Protein AF-A0A961DBY7-F1 (afdb_monomer)

Foldseek 3Di:
DDDDDDDDDPDPVVVVVVVVVVVVPPPPPPPPDDDPDDDDDPPPPPDPPDPQPKDFQFWWADDDVVQQKTKGQGPDPDPDDFQAWKWWADDPRFIWIWGWHPDDDDRITMTGTPGGDDDGGTIIIDRDDPPCPPPPPPPPPPPPDDDDDDDDDPPPDPPPPPPDPPDPPDPPDPDPDPDPDPPDPDPDPDPDPDPDDDPPPDDDDDD

Solvent-accessible surface area (backbone atoms only — not comparable to full-atom values): 14286 Å² total; per-residue (Å²): 140,84,83,87,81,83,80,88,79,74,79,68,64,62,64,59,64,65,55,60,64,73,74,66,71,82,77,78,78,86,83,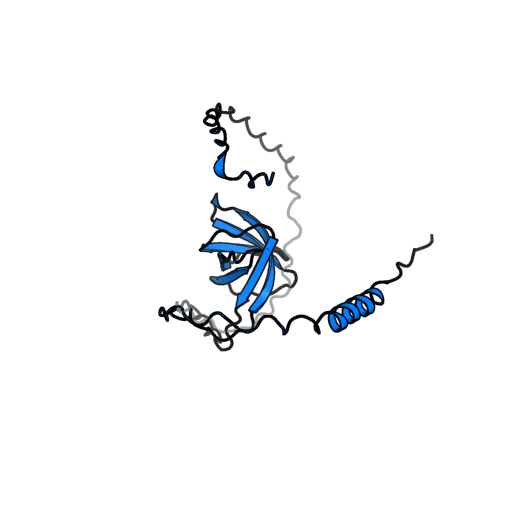84,83,88,84,87,88,81,77,94,66,90,71,76,70,75,79,83,70,68,88,47,68,63,42,76,49,33,32,28,74,42,71,40,78,93,78,35,35,35,36,32,42,30,85,57,93,71,91,72,62,65,68,41,72,33,37,37,48,40,98,80,80,48,57,20,38,31,32,29,47,84,58,70,58,90,52,33,40,36,27,35,58,76,40,70,78,75,53,75,66,20,36,32,33,38,66,53,67,91,79,72,72,74,73,74,74,82,74,80,70,79,83,70,90,74,93,72,82,91,70,94,73,86,77,71,84,79,74,74,80,93,73,73,76,83,71,78,76,69,77,79,71,77,74,79,73,81,74,81,72,80,81,70,84,72,78,77,77,76,83,78,77,76,81,77,80,70,77,87,74,66,78,85,83,85,128

Radius of gyration: 31.61 Å; Cα contacts (8 Å, |Δi|>4): 194; chains: 1; bounding box: 59×54×101 Å

Mean predicted aligned error: 21.03 Å

Secondary structure (DSSP, 8-state):
----------SSHHHHHTTGGGSSTTS--TT----------------------EEEEEEEEEEETTTTEEEEEESS---PPTT-EEEEE-TTS---EEEEEEEEETTEEEEEEEES---TT-EEEEE--TT--PPPP---------------------PPPS----------PPPPPPP------PPPPPPPPP----GGGPPP---

Structure (mmCIF, N/CA/C/O backbone):
data_AF-A0A961DBY7-F1
#
_entry.id   AF-A0A961DBY7-F1
#
loop_
_atom_site.group_PDB
_atom_site.id
_atom_site.type_symbol
_atom_site.label_atom_id
_atom_site.label_alt_id
_atom_site.label_comp_id
_atom_site.label_asym_id
_atom_site.label_entity_id
_atom_site.label_seq_id
_atom_site.pdbx_PDB_ins_code
_atom_site.Cartn_x
_atom_site.Cartn_y
_atom_site.Cartn_z
_atom_site.occupancy
_atom_site.B_iso_or_equiv
_atom_site.auth_seq_id
_atom_site.auth_comp_id
_atom_site.auth_asym_id
_atom_site.auth_atom_id
_atom_site.pdbx_PDB_model_num
ATOM 1 N N . MET A 1 1 ? 30.955 29.145 -20.855 1.00 45.31 1 MET A N 1
ATOM 2 C CA . MET A 1 1 ? 29.859 28.423 -20.174 1.00 45.31 1 MET A CA 1
ATOM 3 C C . MET A 1 1 ? 30.488 27.257 -19.435 1.00 45.31 1 MET A C 1
ATOM 5 O O . MET A 1 1 ? 30.952 26.324 -20.073 1.00 45.31 1 MET A O 1
ATOM 9 N N . THR A 1 2 ? 30.633 27.387 -18.120 1.00 47.25 2 THR A N 1
ATOM 10 C CA . THR A 1 2 ? 31.486 26.519 -17.296 1.00 47.25 2 THR A CA 1
ATOM 11 C C . THR A 1 2 ? 30.589 25.622 -16.451 1.00 47.25 2 THR A C 1
ATOM 13 O O . THR A 1 2 ? 29.784 26.124 -15.671 1.00 47.25 2 THR A O 1
ATOM 16 N N . VAL A 1 3 ? 30.688 24.308 -16.646 1.00 50.16 3 VAL A N 1
ATOM 17 C CA . VAL A 1 3 ? 29.892 23.297 -15.935 1.00 50.16 3 VAL A CA 1
ATOM 18 C C . VAL A 1 3 ? 30.571 22.985 -14.593 1.00 50.16 3 VAL A C 1
ATOM 20 O O . VAL A 1 3 ? 31.723 22.548 -14.609 1.00 50.16 3 VAL A O 1
ATOM 23 N N . PRO A 1 4 ? 29.921 23.187 -13.430 1.00 58.25 4 PRO A N 1
ATOM 24 C CA . PRO A 1 4 ? 30.504 22.801 -12.152 1.00 58.25 4 PRO A CA 1
ATOM 25 C C . PRO A 1 4 ? 30.368 21.287 -11.925 1.00 58.25 4 PRO A C 1
ATOM 27 O O . PRO A 1 4 ? 29.273 20.727 -11.876 1.00 58.25 4 PRO A O 1
ATOM 30 N N . MET A 1 5 ? 31.514 20.631 -11.762 1.00 44.81 5 MET A N 1
ATOM 31 C CA . MET A 1 5 ? 31.649 19.214 -11.429 1.00 44.81 5 MET A CA 1
ATOM 32 C C . MET A 1 5 ? 31.412 19.024 -9.919 1.00 44.81 5 MET A C 1
ATOM 34 O O . MET A 1 5 ? 32.157 19.548 -9.091 1.00 44.81 5 MET A O 1
ATOM 38 N N . ARG A 1 6 ? 30.342 18.312 -9.543 1.00 60.12 6 ARG A N 1
ATOM 39 C CA . ARG A 1 6 ? 29.955 18.061 -8.142 1.00 60.12 6 ARG A CA 1
ATOM 40 C C . ARG A 1 6 ? 30.806 16.919 -7.572 1.00 60.12 6 ARG A C 1
ATOM 42 O O . ARG A 1 6 ? 30.689 15.774 -7.998 1.00 60.12 6 ARG A O 1
ATOM 49 N N . ILE A 1 7 ? 31.685 17.250 -6.630 1.00 62.53 7 ILE A N 1
ATOM 50 C CA . ILE A 1 7 ? 32.638 16.330 -5.998 1.00 62.53 7 ILE A CA 1
ATOM 51 C C . ILE A 1 7 ? 31.907 15.439 -4.979 1.00 62.53 7 ILE A C 1
ATOM 53 O O . ILE A 1 7 ? 31.299 15.924 -4.028 1.00 62.53 7 ILE A O 1
ATOM 57 N N . ASN A 1 8 ? 31.983 14.124 -5.188 1.00 50.94 8 ASN A N 1
ATOM 58 C CA . ASN A 1 8 ? 31.439 13.076 -4.322 1.00 50.94 8 ASN A CA 1
ATOM 59 C C . ASN A 1 8 ? 32.293 12.929 -3.043 1.00 50.94 8 ASN A C 1
ATOM 61 O O . ASN A 1 8 ? 33.385 12.364 -3.076 1.00 50.94 8 ASN A O 1
ATOM 65 N N . GLY A 1 9 ? 31.800 13.441 -1.910 1.00 53.34 9 GLY A N 1
ATOM 66 C CA . GLY A 1 9 ? 32.502 13.484 -0.615 1.00 53.34 9 GLY A CA 1
ATOM 67 C C . GLY A 1 9 ? 31.969 12.530 0.466 1.00 53.34 9 GLY A C 1
ATOM 68 O O . GLY A 1 9 ? 32.108 12.824 1.647 1.00 53.34 9 GLY A O 1
ATOM 69 N N . GLY A 1 10 ? 31.324 11.415 0.101 1.00 52.16 10 GLY A N 1
ATOM 70 C CA . GLY A 1 10 ? 30.548 10.594 1.051 1.00 52.16 10 GLY A CA 1
ATOM 71 C C . GLY A 1 10 ? 31.282 9.458 1.784 1.00 52.16 10 GLY A C 1
ATOM 72 O O . GLY A 1 10 ? 30.764 8.940 2.766 1.00 52.16 10 GLY A O 1
ATOM 73 N N . MET A 1 11 ? 32.480 9.041 1.357 1.00 54.56 11 MET A N 1
ATOM 74 C CA . MET A 1 11 ? 33.066 7.763 1.824 1.00 54.56 11 MET A CA 1
ATOM 75 C C . MET A 1 11 ? 34.052 7.850 3.001 1.00 54.56 11 MET A C 1
ATOM 77 O O . MET A 1 11 ? 34.517 6.816 3.478 1.00 54.56 11 MET A O 1
ATOM 81 N N . ARG A 1 12 ? 34.387 9.047 3.503 1.00 55.62 12 ARG A N 1
ATOM 82 C CA . ARG A 1 12 ? 35.364 9.193 4.606 1.00 55.62 12 ARG A CA 1
ATOM 83 C C . ARG A 1 12 ? 34.733 9.286 5.999 1.00 55.62 12 ARG A C 1
ATOM 85 O O . ARG A 1 12 ? 35.368 8.882 6.965 1.00 55.62 12 ARG A O 1
ATOM 92 N N . ILE A 1 13 ? 33.477 9.724 6.101 1.00 57.88 13 ILE A N 1
ATOM 93 C CA . ILE A 1 13 ? 32.779 9.899 7.390 1.00 57.88 13 ILE A CA 1
ATOM 94 C C . ILE A 1 13 ? 32.294 8.551 7.962 1.00 57.88 13 ILE A C 1
ATOM 96 O O . ILE A 1 13 ? 32.306 8.350 9.174 1.00 57.88 13 ILE A O 1
ATOM 100 N N . ILE A 1 14 ? 31.985 7.575 7.099 1.00 57.91 14 ILE A N 1
ATOM 101 C CA . ILE A 1 14 ? 31.489 6.246 7.506 1.00 57.91 14 ILE A CA 1
ATOM 102 C C . ILE A 1 14 ? 32.552 5.440 8.277 1.00 57.91 14 ILE A C 1
ATOM 104 O O . ILE A 1 14 ? 32.217 4.695 9.194 1.00 57.91 14 ILE A O 1
ATOM 108 N N . ARG A 1 15 ? 33.850 5.627 7.989 1.00 57.38 15 ARG A N 1
ATOM 109 C CA . ARG A 1 15 ? 34.921 4.902 8.700 1.00 57.38 15 ARG A CA 1
ATOM 110 C C . ARG A 1 15 ? 35.112 5.348 10.150 1.00 57.38 15 ARG A C 1
ATOM 112 O O . ARG A 1 15 ? 35.522 4.533 10.965 1.00 57.38 15 ARG A O 1
ATOM 119 N N . ILE A 1 16 ? 34.805 6.602 10.481 1.00 59.19 16 ILE A N 1
ATOM 120 C CA . ILE A 1 16 ? 35.005 7.138 11.838 1.00 59.19 16 ILE A CA 1
ATOM 121 C C . ILE A 1 16 ? 33.851 6.718 12.764 1.00 59.19 16 ILE A C 1
ATOM 123 O O . ILE A 1 16 ? 34.078 6.395 13.928 1.00 59.19 16 ILE A O 1
ATOM 127 N N . ILE A 1 17 ? 32.631 6.614 12.231 1.00 62.69 17 ILE A N 1
ATOM 128 C CA . ILE A 1 17 ? 31.441 6.201 12.993 1.00 62.69 17 ILE A CA 1
ATOM 129 C C . ILE A 1 17 ? 31.494 4.712 13.386 1.00 62.69 17 ILE A C 1
ATOM 131 O O . ILE A 1 17 ? 30.979 4.347 14.439 1.00 62.69 17 ILE A O 1
ATOM 135 N N . CYS A 1 18 ? 32.177 3.854 12.619 1.00 57.34 18 CYS A N 1
ATOM 136 C CA . CYS A 1 18 ? 32.320 2.432 12.962 1.00 57.34 18 CYS A CA 1
ATOM 137 C C . CYS A 1 18 ? 33.359 2.131 14.058 1.00 57.34 18 CYS A C 1
ATOM 139 O O . CYS A 1 18 ? 33.303 1.052 14.642 1.00 57.34 18 CYS A O 1
ATOM 141 N N . ILE A 1 19 ? 34.289 3.044 14.367 1.00 58.97 19 ILE A N 1
ATOM 142 C CA . ILE A 1 19 ? 35.339 2.787 15.373 1.00 58.97 19 ILE A CA 1
ATOM 143 C C . ILE A 1 19 ? 34.874 3.169 16.791 1.00 58.97 19 ILE A C 1
ATOM 145 O O . ILE A 1 19 ? 35.264 2.516 17.757 1.00 58.97 19 ILE A O 1
ATOM 149 N N . LEU A 1 20 ? 33.979 4.155 16.937 1.00 56.44 20 LEU A N 1
ATOM 150 C CA . LEU A 1 20 ? 33.442 4.557 18.246 1.00 56.44 20 LEU A CA 1
ATOM 151 C C . LEU A 1 20 ? 32.657 3.467 19.018 1.00 56.44 20 LEU A C 1
ATOM 153 O O . LEU A 1 20 ? 32.842 3.386 20.232 1.00 56.44 20 LEU A O 1
ATOM 157 N N . PRO A 1 21 ? 31.818 2.606 18.406 1.00 56.12 21 PRO A N 1
ATOM 158 C CA . PRO A 1 21 ? 31.063 1.606 19.169 1.00 56.12 21 PRO A CA 1
ATOM 159 C C . PRO A 1 21 ? 31.918 0.440 19.696 1.00 56.12 21 PRO A C 1
ATOM 161 O O . PRO A 1 21 ? 31.496 -0.238 20.630 1.00 56.12 21 PRO A O 1
ATOM 164 N N . LEU A 1 22 ? 33.129 0.216 19.168 1.00 56.28 22 LEU A N 1
ATOM 165 C CA . LEU A 1 22 ? 34.006 -0.879 19.613 1.00 56.28 22 LEU A CA 1
ATOM 166 C C . LEU A 1 22 ? 34.690 -0.607 20.964 1.00 56.28 22 LEU A C 1
ATOM 168 O O . LEU A 1 22 ? 35.092 -1.550 21.639 1.00 56.28 22 LEU A O 1
ATOM 172 N N . LEU A 1 23 ? 34.774 0.654 21.398 1.00 55.78 23 LEU A N 1
ATOM 173 C CA . LEU A 1 23 ? 35.347 1.025 22.701 1.00 55.78 23 LEU A CA 1
ATOM 174 C C . LEU A 1 23 ? 34.295 1.109 23.825 1.00 55.78 23 LEU A C 1
ATOM 176 O O . LEU A 1 23 ? 34.660 1.170 24.996 1.00 55.78 23 LEU A O 1
ATOM 180 N N . GLY A 1 24 ? 32.996 1.081 23.496 1.00 55.41 24 GLY A N 1
ATOM 181 C CA . GLY A 1 24 ? 31.899 1.230 24.464 1.00 55.41 24 GLY A CA 1
ATOM 182 C C . GLY A 1 24 ? 31.319 -0.074 25.029 1.00 55.41 24 GLY A C 1
ATOM 183 O O . GLY A 1 24 ? 30.534 -0.027 25.971 1.00 55.41 24 GLY A O 1
ATOM 184 N N . LEU A 1 25 ? 31.684 -1.242 24.489 1.00 52.59 25 LEU A N 1
ATOM 185 C CA . LEU A 1 25 ? 31.052 -2.527 24.842 1.00 52.59 25 LEU A CA 1
ATOM 186 C C . LEU A 1 25 ? 31.718 -3.275 26.015 1.00 52.59 25 LEU A C 1
ATOM 188 O O . LEU A 1 25 ? 31.245 -4.337 26.409 1.00 52.59 25 LEU A O 1
ATOM 192 N N . SER A 1 26 ? 32.781 -2.727 26.613 1.00 56.06 26 SER A N 1
ATOM 193 C CA . SER A 1 26 ? 33.515 -3.377 27.717 1.00 56.06 26 SER A CA 1
ATOM 194 C C . SER A 1 26 ? 32.864 -3.198 29.107 1.00 56.06 26 SER A C 1
ATOM 196 O O . SER A 1 26 ? 33.249 -3.866 30.061 1.00 56.06 26 SER A O 1
ATOM 198 N N . ALA A 1 27 ? 31.855 -2.330 29.262 1.00 53.59 27 ALA A N 1
ATOM 199 C CA . ALA A 1 27 ? 31.393 -1.893 30.590 1.00 53.59 27 ALA A CA 1
ATOM 200 C C . ALA A 1 27 ? 30.042 -2.466 31.088 1.00 53.59 27 ALA A C 1
ATOM 202 O O . ALA A 1 27 ? 29.587 -2.070 32.159 1.00 53.59 27 ALA A O 1
ATOM 203 N N . CYS A 1 28 ? 29.384 -3.399 30.383 1.00 53.91 28 CYS A N 1
ATOM 204 C CA . CYS A 1 28 ? 28.013 -3.834 30.731 1.00 53.91 28 CYS A CA 1
ATOM 205 C C . CYS A 1 28 ? 27.844 -5.302 31.174 1.00 53.91 28 CYS A C 1
ATOM 207 O O . CYS A 1 28 ? 26.747 -5.842 31.059 1.00 53.91 28 CYS A O 1
ATOM 209 N N . THR A 1 29 ? 28.867 -5.968 31.718 1.00 53.78 29 THR A N 1
ATOM 210 C CA . THR A 1 29 ? 28.725 -7.351 32.239 1.00 53.78 29 THR A CA 1
ATOM 211 C C . THR A 1 29 ? 28.466 -7.454 33.749 1.00 53.78 29 THR A C 1
ATOM 213 O O . THR A 1 29 ? 28.331 -8.561 34.260 1.00 53.78 29 THR A O 1
ATOM 216 N N . TYR A 1 30 ? 28.322 -6.342 34.482 1.00 52.50 30 TYR A N 1
ATOM 217 C CA . TYR A 1 30 ? 28.297 -6.371 35.957 1.00 52.50 30 TYR A CA 1
ATOM 218 C C . TYR A 1 30 ? 26.913 -6.333 36.637 1.00 52.50 30 TYR A C 1
ATOM 220 O O . TYR A 1 30 ? 26.845 -6.250 37.860 1.00 52.50 30 TYR A O 1
ATOM 228 N N . LEU A 1 31 ? 25.800 -6.427 35.896 1.00 50.72 31 LEU A N 1
ATOM 229 C CA . LEU A 1 31 ? 24.441 -6.439 36.479 1.00 50.72 31 LEU A CA 1
ATOM 230 C C . LEU A 1 31 ? 23.641 -7.720 36.176 1.00 50.72 31 LEU A C 1
ATOM 232 O O . LEU A 1 31 ? 22.414 -7.712 36.143 1.00 50.72 31 LEU A O 1
ATOM 236 N N . ALA A 1 32 ? 24.331 -8.841 35.969 1.00 50.94 32 ALA A N 1
ATOM 237 C CA . ALA A 1 32 ? 23.721 -10.154 35.778 1.00 50.94 32 ALA A CA 1
ATOM 238 C C . ALA A 1 32 ? 23.853 -11.011 37.048 1.00 50.94 32 ALA A C 1
ATOM 240 O O . ALA A 1 32 ? 24.586 -11.992 37.050 1.00 50.94 32 ALA A O 1
ATOM 241 N N . ASN A 1 33 ? 23.190 -10.633 38.150 1.00 51.12 33 ASN A N 1
ATOM 242 C CA . ASN A 1 33 ? 22.920 -11.570 39.253 1.00 51.12 33 ASN A CA 1
ATOM 243 C C . ASN A 1 33 ? 21.920 -11.006 40.278 1.00 51.12 33 ASN A C 1
ATOM 245 O O . ASN A 1 33 ? 22.321 -10.443 41.292 1.00 51.12 33 ASN A O 1
ATOM 249 N N . LYS A 1 34 ? 20.615 -11.165 40.009 1.00 52.69 34 LYS A N 1
ATOM 250 C CA . LYS A 1 34 ? 19.527 -11.444 40.980 1.00 52.69 34 LYS A CA 1
ATOM 251 C C . LYS A 1 34 ? 18.167 -11.039 40.405 1.00 52.69 34 LYS A C 1
ATOM 253 O O . LYS A 1 34 ? 17.698 -9.931 40.625 1.00 52.69 34 LYS A O 1
ATOM 258 N N . ALA A 1 35 ? 17.508 -11.982 39.741 1.00 49.09 35 ALA A N 1
ATOM 259 C CA . ALA A 1 35 ? 16.047 -12.074 39.717 1.00 49.09 35 ALA A CA 1
ATOM 260 C C . ALA A 1 35 ? 15.655 -13.478 39.240 1.00 49.09 35 ALA A C 1
ATOM 262 O O . ALA A 1 35 ? 15.245 -13.692 38.103 1.00 49.09 35 ALA A O 1
ATOM 263 N N . ALA A 1 36 ? 15.840 -14.456 40.124 1.00 49.06 36 ALA A N 1
ATOM 264 C CA . ALA A 1 36 ? 15.175 -15.740 40.008 1.00 49.06 36 ALA A CA 1
ATOM 265 C C . ALA A 1 36 ? 13.727 -15.578 40.487 1.00 49.06 36 ALA A C 1
ATOM 267 O O . ALA A 1 36 ? 13.495 -15.123 41.605 1.00 49.06 36 ALA A O 1
ATOM 268 N N . GLY A 1 37 ? 12.778 -16.002 39.654 1.00 49.38 37 GLY A N 1
ATOM 269 C CA . GLY A 1 37 ? 11.442 -16.387 40.098 1.00 49.38 37 GLY A CA 1
ATOM 270 C C . GLY A 1 37 ? 10.313 -15.478 39.635 1.00 49.38 37 GLY A C 1
ATOM 271 O O . GLY A 1 37 ? 9.912 -14.592 40.371 1.00 49.38 37 GLY A O 1
ATOM 272 N N . LEU A 1 38 ? 9.713 -15.793 38.481 1.00 43.34 38 LEU A N 1
ATOM 273 C CA . LEU A 1 38 ? 8.259 -15.719 38.300 1.00 43.34 38 LEU A CA 1
ATOM 274 C C . LEU A 1 38 ? 7.819 -16.482 37.038 1.00 43.34 38 LEU A C 1
ATOM 276 O O . LEU A 1 38 ? 7.934 -16.014 35.914 1.00 43.34 38 LEU A O 1
ATOM 280 N N . ARG A 1 39 ? 7.300 -17.685 37.307 1.00 40.50 39 ARG A N 1
ATOM 281 C CA . ARG A 1 39 ? 6.155 -18.348 36.666 1.00 40.50 39 ARG A CA 1
ATOM 282 C C . ARG A 1 39 ? 6.134 -18.403 35.133 1.00 40.50 39 ARG A C 1
ATOM 284 O O . ARG A 1 39 ? 5.696 -17.492 34.438 1.00 40.50 39 ARG A O 1
ATOM 291 N N . SER A 1 40 ? 6.448 -19.604 34.662 1.00 50.41 40 SER A N 1
ATOM 292 C CA . SER A 1 40 ? 5.959 -20.224 33.434 1.00 50.41 40 SER A CA 1
ATOM 293 C C . SER A 1 40 ? 4.455 -19.985 33.226 1.00 50.41 40 SER A C 1
ATOM 295 O O . SER A 1 40 ? 3.618 -20.696 33.783 1.00 50.41 40 SER A O 1
ATOM 297 N N . SER A 1 41 ? 4.111 -19.004 32.396 1.00 45.78 41 SER A N 1
ATOM 298 C CA . SER A 1 41 ? 2.856 -19.006 31.655 1.00 45.78 41 SER A CA 1
ATOM 299 C C . SER A 1 41 ? 3.169 -19.413 30.220 1.00 45.78 41 SER A C 1
ATOM 301 O O . SER A 1 41 ? 4.108 -18.921 29.596 1.00 45.78 41 SER A O 1
ATOM 303 N N . SER A 1 42 ? 2.408 -20.390 29.737 1.00 48.12 42 SER A N 1
ATOM 304 C CA . SER A 1 42 ? 2.407 -20.897 28.370 1.00 48.12 42 SER A CA 1
ATOM 305 C C . SER A 1 42 ? 2.199 -19.745 27.377 1.00 48.12 42 SER A C 1
ATOM 307 O O . SER A 1 42 ? 1.078 -19.444 26.963 1.00 48.12 42 SER A O 1
ATOM 309 N N . LYS A 1 43 ? 3.292 -19.097 26.971 1.00 44.12 43 LYS A N 1
ATOM 310 C CA . LYS A 1 43 ? 3.324 -18.217 25.809 1.00 44.12 43 LYS A CA 1
ATOM 311 C C . LYS A 1 43 ? 3.413 -19.134 24.602 1.00 44.12 43 LYS A C 1
ATOM 313 O O . LYS A 1 43 ? 4.488 -19.590 24.228 1.00 44.12 43 LYS A O 1
ATOM 318 N N . LYS A 1 44 ? 2.240 -19.454 24.057 1.00 43.88 44 LYS A N 1
ATOM 319 C CA . LYS A 1 44 ? 2.064 -20.013 22.719 1.00 43.88 44 LYS A CA 1
ATOM 320 C C . LYS A 1 44 ? 2.954 -19.178 21.801 1.00 43.88 44 LYS A C 1
ATOM 322 O O . LYS A 1 44 ? 2.671 -17.999 21.589 1.00 43.88 44 LYS A O 1
ATOM 327 N N . SER A 1 45 ? 4.095 -19.732 21.400 1.00 40.94 45 SER A N 1
ATOM 328 C CA . SER A 1 45 ? 5.007 -19.063 20.486 1.00 40.94 45 SER A CA 1
ATOM 329 C C . SER A 1 45 ? 4.187 -18.743 19.237 1.00 40.94 45 SER A C 1
ATOM 331 O O . SER A 1 45 ? 3.597 -19.658 18.654 1.00 40.94 45 SER A O 1
ATOM 333 N N . PRO A 1 46 ? 4.034 -17.462 18.852 1.00 49.00 46 PRO A N 1
ATOM 334 C CA . PRO A 1 46 ? 3.433 -17.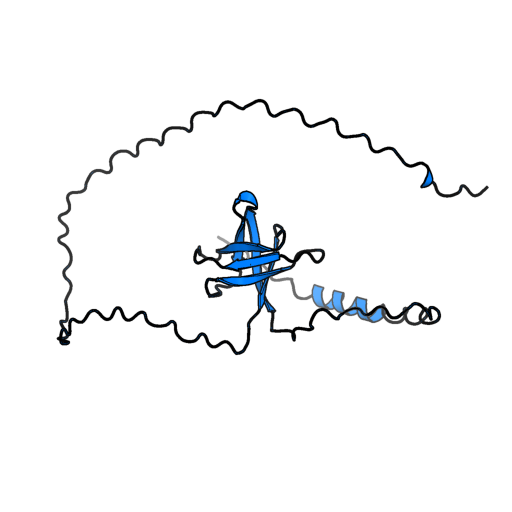166 17.567 1.00 49.00 46 PRO A CA 1
ATOM 335 C C . PRO A 1 46 ? 4.338 -17.835 16.544 1.00 49.00 46 PRO A C 1
ATOM 337 O O . PRO A 1 46 ? 5.548 -17.625 16.574 1.00 49.00 46 PRO A O 1
ATOM 340 N N . ALA A 1 47 ? 3.744 -18.719 15.745 1.00 46.56 47 ALA A N 1
ATOM 341 C CA . ALA A 1 47 ? 4.414 -19.560 14.773 1.00 46.56 47 ALA A CA 1
ATOM 342 C C . ALA A 1 47 ? 5.609 -18.837 14.139 1.00 46.56 47 ALA A C 1
ATOM 344 O O . ALA A 1 47 ? 5.436 -17.874 13.384 1.00 46.56 47 ALA A O 1
ATOM 345 N N . ASP A 1 48 ? 6.807 -19.314 14.482 1.00 45.59 48 ASP A N 1
ATOM 346 C CA . ASP A 1 48 ? 8.058 -18.989 13.812 1.00 45.59 48 ASP A CA 1
ATOM 347 C C . ASP A 1 48 ? 7.970 -19.560 12.392 1.00 45.59 48 ASP A C 1
ATOM 349 O O . ASP A 1 48 ? 8.397 -20.672 12.077 1.00 45.59 48 ASP A O 1
ATOM 353 N N . ASN A 1 49 ? 7.263 -18.823 11.539 1.00 52.34 49 ASN A N 1
ATOM 354 C CA . ASN A 1 49 ? 7.216 -19.059 10.114 1.00 52.34 49 ASN A CA 1
ATOM 355 C C . ASN A 1 49 ? 8.555 -18.587 9.573 1.00 52.34 49 ASN A C 1
ATOM 357 O O . ASN A 1 49 ? 8.678 -17.420 9.197 1.00 52.34 49 ASN A O 1
ATOM 361 N N . ARG A 1 50 ? 9.526 -19.512 9.609 1.00 46.09 50 ARG A N 1
ATOM 362 C CA . ARG A 1 50 ? 10.794 -19.533 8.870 1.00 46.09 50 ARG A CA 1
ATOM 363 C C . ARG A 1 50 ? 10.914 -18.323 7.971 1.00 46.09 50 ARG A C 1
ATOM 365 O O . ARG A 1 50 ? 10.176 -18.262 6.993 1.00 46.09 50 ARG A O 1
ATOM 372 N N . ILE A 1 51 ? 11.811 -17.413 8.340 1.00 50.03 51 ILE A N 1
ATOM 373 C CA . ILE A 1 51 ? 12.214 -16.193 7.636 1.00 50.03 51 ILE A CA 1
ATOM 374 C C . ILE A 1 51 ? 12.246 -16.461 6.123 1.00 50.03 51 ILE A C 1
ATOM 376 O O . ILE A 1 51 ? 13.259 -16.848 5.549 1.00 50.03 51 ILE A O 1
ATOM 380 N N . ARG A 1 52 ? 11.082 -16.334 5.484 1.00 59.22 52 ARG A N 1
ATOM 381 C CA . ARG A 1 52 ? 10.942 -16.278 4.040 1.00 59.22 52 ARG A CA 1
ATOM 382 C C . ARG A 1 52 ? 11.481 -14.911 3.698 1.00 59.22 52 ARG A C 1
ATOM 384 O O . ARG A 1 52 ? 11.098 -13.940 4.349 1.00 59.22 52 ARG A O 1
ATOM 391 N N . GLU A 1 53 ? 12.418 -14.871 2.767 1.00 76.06 53 GLU A N 1
ATOM 392 C CA . GLU A 1 53 ? 13.134 -13.667 2.372 1.00 76.06 53 GLU A CA 1
ATOM 393 C C . GLU A 1 53 ? 12.123 -12.549 2.076 1.00 76.06 53 GLU A C 1
ATOM 395 O O . GLU A 1 53 ? 11.403 -12.566 1.075 1.00 76.06 53 GLU A O 1
ATOM 400 N N . ALA A 1 54 ? 11.967 -11.642 3.041 1.00 83.94 54 ALA A N 1
ATOM 401 C CA . ALA A 1 54 ? 11.006 -10.564 2.958 1.00 83.94 54 ALA A CA 1
ATOM 402 C C . ALA A 1 54 ? 11.685 -9.435 2.193 1.00 83.94 54 ALA A C 1
ATOM 404 O O . ALA A 1 54 ? 12.648 -8.841 2.679 1.00 83.94 54 ALA A O 1
ATOM 405 N N . LYS A 1 55 ? 11.209 -9.162 0.980 1.00 91.12 55 LYS A N 1
ATOM 406 C CA . LYS A 1 55 ? 11.765 -8.103 0.141 1.00 91.12 55 LYS A CA 1
ATOM 407 C C . LYS A 1 55 ? 10.992 -6.816 0.385 1.00 91.12 55 LYS A C 1
ATOM 409 O O . LYS A 1 55 ? 9.772 -6.794 0.238 1.00 91.12 55 LYS A O 1
ATOM 414 N N . VAL A 1 56 ? 11.696 -5.741 0.725 1.00 93.81 56 VAL A N 1
ATOM 415 C CA . VAL A 1 56 ? 11.096 -4.404 0.772 1.00 93.81 56 VAL A CA 1
ATOM 416 C C . VAL A 1 56 ? 10.774 -3.979 -0.662 1.00 93.81 56 VAL A C 1
ATOM 418 O O . VAL A 1 56 ? 11.648 -3.993 -1.528 1.00 93.81 56 VAL A O 1
ATOM 421 N N . ILE A 1 57 ? 9.506 -3.672 -0.925 1.00 94.56 57 ILE A N 1
ATOM 422 C CA . ILE A 1 57 ? 9.015 -3.250 -2.245 1.00 94.56 57 ILE A CA 1
ATOM 423 C C . ILE A 1 57 ? 9.119 -1.732 -2.391 1.00 94.56 57 ILE A C 1
ATOM 425 O O . ILE A 1 57 ? 9.448 -1.226 -3.464 1.00 94.56 57 ILE A O 1
ATOM 429 N N . GLY A 1 58 ? 8.770 -1.010 -1.326 1.00 96.69 58 GLY A N 1
ATOM 430 C CA . GLY A 1 58 ? 8.538 0.421 -1.397 1.00 96.69 58 GLY A CA 1
ATOM 431 C C . GLY A 1 58 ? 7.959 1.003 -0.117 1.00 96.69 58 GLY A C 1
ATOM 432 O O . GLY A 1 58 ? 7.990 0.372 0.945 1.00 96.69 58 GLY A O 1
ATOM 433 N N . VAL A 1 59 ? 7.428 2.212 -0.253 1.00 97.44 59 VAL A N 1
ATOM 434 C CA . VAL A 1 59 ? 6.933 3.046 0.845 1.00 97.44 59 VAL A CA 1
ATOM 435 C C . VAL A 1 59 ? 5.505 3.488 0.541 1.00 97.44 59 VAL A C 1
ATOM 437 O O . VAL A 1 59 ? 5.171 3.766 -0.613 1.00 97.44 59 VAL A O 1
ATOM 440 N N . ILE A 1 60 ? 4.653 3.556 1.561 1.00 97.75 60 ILE A N 1
ATOM 441 C CA . ILE A 1 60 ? 3.297 4.095 1.411 1.00 97.75 60 ILE A CA 1
ATOM 442 C C . ILE A 1 60 ? 3.363 5.614 1.246 1.00 97.75 60 ILE A C 1
ATOM 444 O O . ILE A 1 60 ? 3.849 6.319 2.130 1.00 97.75 60 ILE A O 1
ATOM 448 N N . GLU A 1 61 ? 2.850 6.115 0.126 1.00 98.00 61 GLU A N 1
ATOM 449 C CA . GLU A 1 61 ? 2.814 7.550 -0.178 1.00 98.00 61 GLU A CA 1
ATOM 450 C C . GLU A 1 61 ? 1.448 8.170 0.132 1.00 98.00 61 GLU A C 1
ATOM 452 O O . GLU A 1 61 ? 1.369 9.322 0.550 1.00 98.00 61 GLU A O 1
ATOM 457 N N . LEU A 1 62 ? 0.369 7.395 -0.016 1.00 98.00 62 LEU A N 1
ATOM 458 C CA . LEU A 1 62 ? -0.989 7.846 0.273 1.00 98.00 62 LEU A CA 1
ATOM 459 C C . LEU A 1 62 ? -1.807 6.724 0.912 1.00 98.00 62 LEU A C 1
ATOM 461 O O . LEU A 1 62 ? -1.735 5.571 0.489 1.00 98.00 62 LEU A O 1
ATOM 465 N N . VAL A 1 63 ? -2.613 7.085 1.909 1.00 98.00 63 VAL A N 1
ATOM 466 C CA . VAL A 1 63 ? -3.564 6.194 2.582 1.00 98.00 63 VAL A CA 1
ATOM 467 C C . VAL A 1 63 ? -4.946 6.821 2.496 1.00 98.00 63 VAL A C 1
ATOM 469 O O . VAL A 1 63 ? -5.112 7.981 2.868 1.00 98.00 63 VAL A O 1
ATOM 472 N N . ASN A 1 64 ? -5.932 6.059 2.028 1.00 97.69 64 ASN A N 1
ATOM 473 C CA . ASN A 1 64 ? -7.331 6.461 2.041 1.00 97.69 64 ASN A CA 1
ATOM 474 C C . ASN A 1 64 ? -8.159 5.425 2.824 1.00 97.69 64 ASN A C 1
ATOM 476 O O . ASN A 1 64 ? -8.565 4.407 2.256 1.00 97.69 64 ASN A O 1
ATOM 480 N N . PRO A 1 65 ? -8.404 5.656 4.126 1.00 96.31 65 PRO A N 1
ATOM 481 C CA . PRO A 1 65 ? -9.149 4.714 4.956 1.00 96.31 65 PRO A CA 1
ATOM 482 C C . PRO A 1 65 ? -10.635 4.633 4.572 1.00 96.31 65 PRO A C 1
ATOM 484 O O . PRO A 1 65 ? -11.223 3.567 4.699 1.00 96.31 65 PRO A O 1
ATOM 487 N N . GLU A 1 66 ? -11.225 5.705 4.031 1.00 96.69 66 GLU A N 1
ATOM 488 C CA . GLU A 1 66 ? -12.643 5.742 3.628 1.00 96.69 66 GLU A CA 1
ATOM 489 C C . GLU A 1 66 ? -12.953 4.734 2.517 1.00 96.69 66 GLU A C 1
ATOM 491 O O . GLU A 1 66 ? -14.015 4.117 2.477 1.00 96.69 66 GLU A O 1
ATOM 496 N N . GLN A 1 67 ? -11.998 4.554 1.608 1.00 96.81 67 GLN A N 1
ATOM 497 C CA . GLN A 1 67 ? -12.106 3.634 0.477 1.00 96.81 67 GLN A CA 1
ATOM 498 C C . GLN A 1 67 ? -11.269 2.362 0.671 1.00 96.81 67 GLN A C 1
ATOM 500 O O . GLN A 1 67 ? -11.199 1.538 -0.234 1.00 96.81 67 GLN A O 1
ATOM 505 N N . ASN A 1 68 ? -10.647 2.191 1.842 1.00 97.19 68 ASN A N 1
ATOM 506 C CA . ASN A 1 68 ? -9.773 1.068 2.179 1.00 97.19 68 ASN A CA 1
ATOM 507 C C . ASN A 1 68 ? -8.680 0.788 1.134 1.00 97.19 68 ASN A C 1
ATOM 509 O O . ASN A 1 68 ? -8.373 -0.373 0.882 1.00 97.19 68 ASN A O 1
ATOM 513 N N . TYR A 1 69 ? -8.062 1.818 0.547 1.00 96.94 69 TYR A N 1
ATOM 514 C CA . TYR A 1 69 ? -6.939 1.631 -0.379 1.00 96.94 69 TYR A CA 1
ATOM 515 C C . TYR A 1 69 ? -5.720 2.461 0.018 1.00 96.94 69 TYR A C 1
ATOM 517 O O . TYR A 1 69 ? -5.807 3.494 0.690 1.00 96.94 69 TYR A O 1
ATOM 525 N N . VAL A 1 70 ? -4.557 2.008 -0.438 1.00 98.06 70 VAL A N 1
ATOM 526 C CA . VAL A 1 70 ? -3.281 2.709 -0.295 1.00 98.06 70 VAL A CA 1
ATOM 527 C C . VAL A 1 70 ? -2.551 2.799 -1.629 1.00 98.06 70 VAL A C 1
ATOM 529 O O . VAL A 1 70 ? -2.680 1.925 -2.490 1.00 98.06 70 VAL A O 1
ATOM 532 N N . LEU A 1 71 ? -1.755 3.855 -1.785 1.00 97.94 71 LEU A N 1
ATOM 533 C CA . LEU A 1 71 ? -0.830 4.034 -2.897 1.00 97.94 71 LEU A CA 1
ATOM 534 C C . LEU A 1 71 ? 0.596 3.796 -2.403 1.00 97.94 71 LEU A C 1
ATOM 536 O O . LEU A 1 71 ? 1.068 4.457 -1.474 1.00 97.94 71 LEU A O 1
ATOM 540 N N . ILE A 1 72 ? 1.283 2.859 -3.042 1.00 98.06 72 ILE A N 1
ATOM 541 C CA . ILE A 1 72 ? 2.626 2.431 -2.661 1.00 98.06 72 ILE A CA 1
ATOM 542 C C . ILE A 1 72 ? 3.585 2.852 -3.766 1.00 98.06 72 ILE A C 1
ATOM 544 O O . ILE A 1 72 ? 3.408 2.473 -4.925 1.00 98.06 72 ILE A O 1
ATOM 548 N N . ASN A 1 73 ? 4.614 3.609 -3.399 1.00 97.69 73 ASN A N 1
ATOM 549 C CA . ASN A 1 73 ? 5.704 3.989 -4.283 1.00 97.69 73 ASN A CA 1
ATOM 550 C C . ASN A 1 73 ? 6.785 2.904 -4.253 1.00 97.69 73 ASN A C 1
ATOM 552 O O . ASN A 1 73 ? 7.466 2.712 -3.243 1.00 97.69 73 ASN A O 1
ATOM 556 N N . CYS A 1 74 ? 6.910 2.158 -5.345 1.00 96.00 74 CYS A N 1
ATOM 557 C CA . CYS A 1 74 ? 7.914 1.119 -5.516 1.00 96.00 74 CYS A CA 1
ATOM 558 C C . CYS A 1 74 ? 9.205 1.718 -6.083 1.00 96.00 74 CYS A C 1
ATOM 560 O O . CYS A 1 74 ? 9.208 2.284 -7.175 1.00 96.00 74 CYS A O 1
ATOM 562 N N . GLU A 1 75 ? 10.329 1.515 -5.398 1.00 92.06 75 GLU A N 1
ATOM 563 C CA . GLU A 1 75 ? 11.634 1.976 -5.893 1.00 92.06 75 GLU A CA 1
ATOM 564 C C . GLU A 1 75 ? 12.064 1.197 -7.149 1.00 92.06 75 GLU A C 1
ATOM 566 O O . GLU A 1 75 ? 12.599 1.756 -8.107 1.00 92.06 75 GLU A O 1
ATOM 571 N N . GLN A 1 76 ? 11.767 -0.107 -7.173 1.00 90.31 76 GLN A N 1
ATOM 572 C CA . GLN A 1 76 ? 12.033 -0.990 -8.301 1.00 90.31 76 GLN A CA 1
ATOM 573 C C . GLN A 1 76 ? 10.718 -1.458 -8.930 1.00 90.31 76 GLN A C 1
ATOM 575 O O . GLN A 1 76 ? 9.767 -1.801 -8.229 1.00 90.31 76 GLN A O 1
ATOM 580 N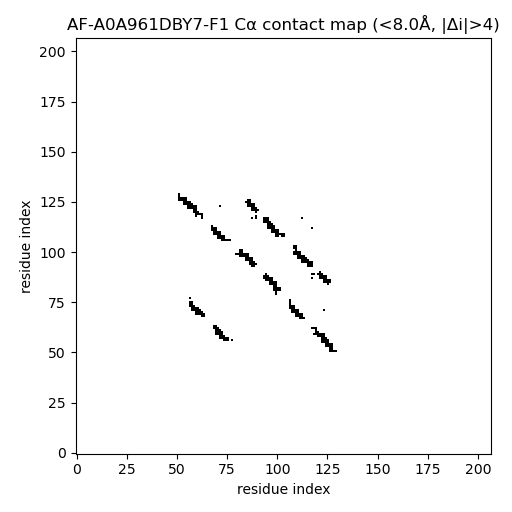 N . ARG A 1 77 ? 10.678 -1.540 -10.266 1.00 86.94 77 ARG A N 1
ATOM 581 C CA . ARG A 1 77 ? 9.541 -2.106 -11.009 1.00 86.94 77 ARG A CA 1
ATOM 582 C C . ARG A 1 77 ? 9.443 -3.616 -10.780 1.00 86.94 77 ARG A C 1
ATOM 584 O O . ARG A 1 77 ? 9.934 -4.410 -11.579 1.00 86.94 77 ARG A O 1
ATOM 591 N N . LEU A 1 78 ? 8.832 -4.006 -9.668 1.00 87.44 78 LEU A N 1
ATOM 592 C CA . LEU A 1 78 ? 8.555 -5.397 -9.331 1.00 87.44 78 LEU A CA 1
ATOM 593 C C . LEU A 1 78 ? 7.198 -5.799 -9.905 1.00 87.44 78 LEU A C 1
ATOM 595 O O . LEU A 1 78 ? 6.196 -5.110 -9.720 1.00 87.44 78 LEU A O 1
ATOM 599 N N . ASN A 1 79 ? 7.158 -6.932 -10.604 1.00 88.94 79 ASN A N 1
ATOM 600 C CA . ASN A 1 79 ? 5.906 -7.482 -11.100 1.00 88.94 79 ASN A CA 1
ATOM 601 C C . ASN A 1 79 ? 5.271 -8.373 -10.022 1.00 88.94 79 ASN A C 1
ATOM 603 O O . ASN A 1 79 ? 5.505 -9.577 -9.989 1.00 88.94 79 ASN A O 1
ATOM 607 N N . ILE A 1 80 ? 4.520 -7.757 -9.108 1.00 91.56 80 ILE A N 1
ATOM 608 C CA . ILE A 1 80 ? 3.862 -8.448 -7.989 1.00 91.56 80 ILE A CA 1
ATOM 609 C C . ILE A 1 80 ? 2.487 -8.954 -8.437 1.00 91.56 80 ILE A C 1
ATOM 611 O O . ILE A 1 80 ? 1.655 -8.125 -8.802 1.00 91.56 80 ILE A O 1
ATOM 615 N N . PRO A 1 81 ? 2.203 -10.266 -8.419 1.00 92.12 81 PRO A N 1
ATOM 616 C CA . PRO A 1 81 ? 0.939 -10.778 -8.932 1.00 92.12 81 PRO A CA 1
ATOM 617 C C . PRO A 1 81 ? -0.265 -10.104 -8.263 1.00 92.12 81 PRO A C 1
ATOM 619 O O . PRO A 1 81 ? -0.247 -9.788 -7.070 1.00 92.12 81 PRO A O 1
ATOM 622 N N . VAL A 1 82 ? -1.316 -9.866 -9.042 1.00 94.50 82 VAL A N 1
ATOM 623 C CA . VAL A 1 82 ? -2.558 -9.285 -8.520 1.00 94.50 82 VAL A CA 1
ATOM 624 C C . VAL A 1 82 ? -3.188 -10.239 -7.510 1.00 94.50 82 VAL A C 1
ATOM 626 O O . VAL A 1 82 ? -3.101 -11.457 -7.650 1.00 94.50 82 VAL A O 1
ATOM 629 N N . GLY A 1 83 ? -3.792 -9.688 -6.467 1.00 94.75 83 GLY A N 1
ATOM 630 C CA . GLY A 1 83 ? -4.343 -10.456 -5.358 1.00 94.75 83 GLY A CA 1
ATOM 631 C C . GLY A 1 83 ? -3.309 -10.964 -4.354 1.00 94.75 83 GLY A C 1
ATOM 632 O O . GLY A 1 83 ? -3.712 -11.603 -3.386 1.00 94.75 83 GLY A O 1
ATOM 633 N N . THR A 1 84 ? -2.014 -10.675 -4.537 1.00 93.81 84 THR A N 1
ATOM 634 C CA . THR A 1 84 ? -0.995 -11.091 -3.567 1.00 93.81 84 THR A CA 1
ATOM 635 C C . THR A 1 84 ? -1.098 -10.287 -2.279 1.00 93.81 84 THR A C 1
ATOM 637 O O . THR A 1 84 ? -1.265 -9.066 -2.309 1.00 93.81 84 THR A O 1
ATOM 640 N N . GLU A 1 85 ? -0.954 -10.976 -1.151 1.00 95.19 85 GLU A N 1
ATOM 641 C CA . GLU A 1 85 ? -0.917 -10.359 0.169 1.00 95.19 85 GLU A CA 1
ATOM 642 C C . GLU A 1 85 ? 0.479 -9.811 0.485 1.00 95.19 85 GLU A C 1
ATOM 644 O O . GLU A 1 85 ? 1.494 -10.510 0.406 1.00 95.19 85 GLU A O 1
ATOM 649 N N . ILE A 1 86 ? 0.520 -8.547 0.887 1.00 95.62 86 ILE A N 1
ATOM 650 C CA . ILE A 1 86 ? 1.721 -7.830 1.317 1.00 95.62 86 ILE A CA 1
ATOM 651 C C . ILE A 1 86 ? 1.519 -7.303 2.737 1.00 95.62 86 ILE A C 1
ATOM 653 O O . ILE A 1 86 ? 0.392 -7.146 3.210 1.00 95.62 86 ILE A O 1
ATOM 657 N N . VAL A 1 87 ? 2.618 -7.062 3.447 1.00 95.88 87 VAL A N 1
ATOM 658 C CA . VAL A 1 87 ? 2.579 -6.648 4.856 1.00 95.88 87 VAL A CA 1
ATOM 659 C C . VAL A 1 87 ? 3.302 -5.323 5.018 1.00 95.88 87 VAL A C 1
ATOM 661 O O . VAL A 1 87 ? 4.395 -5.153 4.482 1.00 95.88 87 VAL A O 1
ATOM 664 N N . THR A 1 88 ? 2.721 -4.400 5.776 1.00 96.31 88 THR A N 1
ATOM 665 C CA . THR A 1 88 ? 3.376 -3.139 6.132 1.00 96.31 88 THR A CA 1
ATOM 666 C C . THR A 1 88 ? 4.154 -3.272 7.438 1.00 96.31 88 THR A C 1
ATOM 668 O O . THR A 1 88 ? 3.816 -4.077 8.314 1.00 96.31 88 THR A O 1
ATOM 671 N N . GLN A 1 89 ? 5.214 -2.484 7.575 1.00 95.25 89 GLN A N 1
ATOM 672 C CA . GLN A 1 89 ? 6.013 -2.375 8.784 1.00 95.25 89 GLN A CA 1
ATOM 673 C C . GLN A 1 89 ? 6.231 -0.900 9.112 1.00 95.25 89 GLN A C 1
ATOM 675 O O . GLN A 1 89 ? 7.043 -0.225 8.477 1.00 95.25 89 GLN A O 1
ATOM 680 N N . GLY A 1 90 ? 5.500 -0.431 10.122 1.00 92.75 90 GLY A N 1
ATOM 681 C CA . GLY A 1 90 ? 5.596 0.935 10.624 1.00 92.75 90 GLY A CA 1
ATOM 682 C C . GLY A 1 90 ? 6.569 1.106 11.790 1.00 92.75 90 GLY A C 1
ATOM 683 O O . GLY A 1 90 ? 7.084 0.144 12.380 1.00 92.75 90 GLY A O 1
ATOM 684 N N . ILE A 1 91 ? 6.793 2.370 12.151 1.00 87.38 91 ILE A N 1
ATOM 685 C CA . ILE A 1 91 ? 7.625 2.794 13.283 1.00 87.38 91 ILE A CA 1
ATOM 686 C C . ILE A 1 91 ? 6.819 2.568 14.567 1.00 87.38 91 ILE A C 1
ATOM 688 O O . ILE A 1 91 ? 6.032 3.407 14.979 1.00 87.38 91 ILE A O 1
ATOM 692 N N . GLY A 1 92 ? 6.966 1.399 15.190 1.00 83.81 92 GLY A N 1
ATOM 693 C CA . GLY A 1 92 ? 6.263 1.084 16.444 1.00 83.81 92 GLY A CA 1
ATOM 694 C C . GLY A 1 92 ? 5.484 -0.222 16.431 1.00 83.81 92 GLY A C 1
ATOM 695 O O . GLY A 1 92 ? 4.489 -0.349 17.133 1.00 83.81 92 GLY A O 1
ATOM 696 N N . SER A 1 93 ? 5.923 -1.209 15.645 1.00 82.94 93 SER A N 1
ATOM 697 C CA . SER A 1 93 ? 5.288 -2.533 15.526 1.00 82.94 93 SER A CA 1
ATOM 698 C C . SER A 1 93 ? 3.878 -2.542 14.922 1.00 82.94 93 SER A C 1
ATOM 700 O O . SER A 1 93 ? 3.258 -3.604 14.867 1.00 82.94 93 SER A O 1
ATOM 702 N N . SER A 1 94 ? 3.416 -1.405 14.390 1.00 91.25 94 SER A N 1
ATOM 703 C CA . SER A 1 94 ? 2.233 -1.368 13.532 1.00 91.25 94 SER A CA 1
ATOM 704 C C . SER A 1 94 ? 2.483 -2.235 12.299 1.00 91.25 94 SER A C 1
ATOM 706 O O . SER A 1 94 ? 3.509 -2.103 11.621 1.00 91.25 94 SER A O 1
ATOM 708 N N . ARG A 1 95 ? 1.567 -3.172 12.059 1.00 94.56 95 ARG A N 1
ATOM 709 C CA . ARG A 1 95 ? 1.562 -4.057 10.898 1.00 94.56 95 ARG A CA 1
ATOM 710 C C . ARG A 1 95 ? 0.157 -4.064 10.329 1.00 94.56 95 ARG A C 1
ATOM 712 O O . ARG A 1 95 ? -0.785 -4.403 11.042 1.00 94.56 95 ARG A O 1
ATOM 719 N N . ALA A 1 96 ? 0.041 -3.736 9.054 1.00 96.44 96 ALA A N 1
ATOM 720 C CA . ALA A 1 96 ? -1.179 -3.903 8.286 1.00 96.44 96 ALA A CA 1
ATOM 721 C C . ALA A 1 96 ? -0.969 -4.988 7.225 1.00 96.44 96 ALA A C 1
ATOM 723 O O . ALA A 1 96 ? 0.150 -5.200 6.743 1.00 96.44 96 ALA A O 1
ATOM 724 N N . LYS A 1 97 ? -2.041 -5.692 6.873 1.00 96.56 97 LYS A N 1
ATOM 725 C CA . LYS A 1 97 ? -2.074 -6.576 5.706 1.00 96.56 97 LYS A CA 1
ATOM 726 C C . LYS A 1 97 ? -2.796 -5.851 4.586 1.00 96.56 97 LYS A C 1
ATOM 728 O O . LYS A 1 97 ? -3.857 -5.266 4.813 1.00 96.56 97 LYS A O 1
ATOM 733 N N . LEU A 1 98 ? -2.212 -5.904 3.399 1.00 97.44 98 LEU A N 1
ATOM 734 C CA . LEU A 1 98 ? -2.771 -5.300 2.203 1.00 97.44 98 LEU A CA 1
ATOM 735 C C . LEU A 1 98 ? -2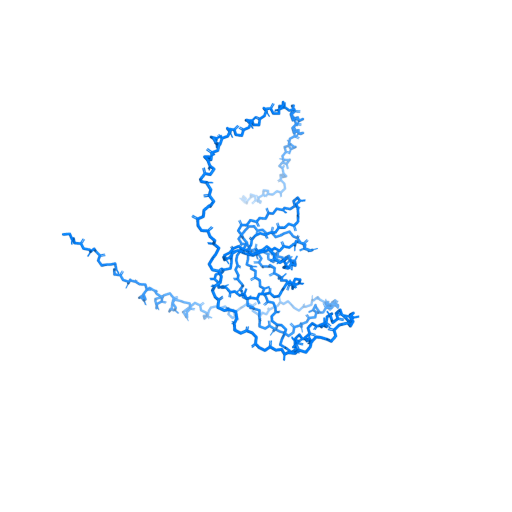.842 -6.344 1.090 1.00 97.44 98 LEU A C 1
ATOM 737 O O . LEU A 1 98 ? -2.021 -7.264 1.040 1.00 97.44 98 LEU A O 1
ATOM 741 N N . LYS A 1 99 ? -3.783 -6.173 0.168 1.00 97.19 99 LYS A N 1
ATOM 742 C CA . LYS A 1 99 ? -3.960 -7.027 -1.006 1.00 97.19 99 LYS A CA 1
ATOM 743 C C . LYS A 1 99 ? -3.729 -6.217 -2.272 1.00 97.19 99 LYS A C 1
ATOM 745 O O . LYS A 1 99 ? -4.391 -5.213 -2.496 1.00 97.19 99 LYS A O 1
ATOM 750 N N . VAL A 1 100 ? -2.792 -6.650 -3.108 1.00 97.06 100 VAL A N 1
ATOM 751 C CA . VAL A 1 100 ? -2.425 -5.916 -4.327 1.00 97.06 100 VAL A CA 1
ATOM 752 C C . VAL A 1 100 ? -3.560 -5.956 -5.350 1.00 97.06 100 VAL A C 1
ATOM 754 O O . VAL A 1 100 ? -4.056 -7.031 -5.695 1.00 97.06 100 VAL A O 1
ATOM 757 N N . THR A 1 101 ? -3.936 -4.800 -5.882 1.00 97.12 101 THR A N 1
ATOM 758 C CA . THR A 1 101 ? -4.932 -4.650 -6.952 1.00 97.12 101 THR A CA 1
ATOM 759 C C . THR A 1 101 ? -4.253 -4.638 -8.333 1.00 97.12 101 THR A C 1
ATOM 761 O O . THR A 1 101 ? -3.031 -4.486 -8.443 1.00 97.12 101 THR A O 1
ATOM 764 N N . PRO A 1 102 ? -5.006 -4.844 -9.431 1.00 96.06 102 PRO A N 1
ATOM 765 C CA . PRO A 1 102 ? -4.451 -4.798 -10.787 1.00 96.06 102 PRO A CA 1
ATOM 766 C C . PRO A 1 102 ? -4.014 -3.403 -11.247 1.00 96.06 102 PRO A C 1
ATOM 768 O O . PRO A 1 102 ? -3.293 -3.297 -12.241 1.00 96.06 102 PRO A O 1
ATOM 771 N N . GLU A 1 103 ? -4.423 -2.336 -10.559 1.00 94.25 103 GLU A N 1
ATOM 772 C CA . GLU A 1 103 ? -4.138 -0.976 -11.003 1.00 94.25 103 GLU A CA 1
ATOM 773 C C . GLU A 1 103 ? -2.697 -0.562 -10.687 1.00 94.25 103 GLU A C 1
ATOM 775 O O . GLU A 1 103 ? -2.246 -0.542 -9.535 1.00 94.25 103 GLU A O 1
ATOM 780 N N . ARG A 1 104 ? -1.962 -0.199 -11.742 1.00 94.75 104 ARG A N 1
ATOM 781 C CA . ARG A 1 104 ? -0.567 0.237 -11.660 1.00 94.75 104 ARG A CA 1
ATOM 782 C C . ARG A 1 104 ? -0.338 1.466 -12.518 1.00 94.75 104 ARG A C 1
ATOM 784 O O . ARG A 1 104 ? -0.785 1.528 -13.663 1.00 94.75 104 ARG A O 1
ATOM 791 N N . LYS A 1 105 ? 0.430 2.418 -11.992 1.00 94.62 105 LYS A N 1
ATOM 792 C CA . LYS A 1 105 ? 0.782 3.655 -12.692 1.00 94.62 105 LYS A CA 1
ATOM 793 C C . LYS A 1 105 ? 2.255 3.986 -12.479 1.00 94.62 105 LYS A C 1
ATOM 795 O O . LYS A 1 105 ? 2.643 4.590 -11.485 1.00 94.62 105 LYS A O 1
ATOM 800 N N . GLY A 1 106 ? 3.094 3.610 -13.441 1.00 94.75 106 GLY A N 1
ATOM 801 C CA . GLY A 1 106 ? 4.535 3.856 -13.371 1.00 94.75 106 GLY A CA 1
ATOM 802 C C . GLY A 1 106 ? 5.191 3.075 -12.231 1.00 94.75 106 GLY A C 1
ATOM 803 O O . GLY A 1 106 ? 5.221 1.848 -12.272 1.00 94.75 106 GLY A O 1
ATOM 804 N N . ASN A 1 107 ? 5.723 3.794 -11.242 1.00 96.06 107 ASN A N 1
ATOM 805 C CA . ASN A 1 107 ? 6.330 3.213 -10.040 1.00 96.06 107 ASN A CA 1
ATOM 806 C C . ASN A 1 107 ? 5.322 3.048 -8.893 1.00 96.06 107 ASN A C 1
ATOM 808 O O . ASN A 1 107 ? 5.685 2.577 -7.824 1.00 96.06 107 ASN A O 1
ATOM 812 N N . TYR A 1 108 ? 4.063 3.420 -9.114 1.0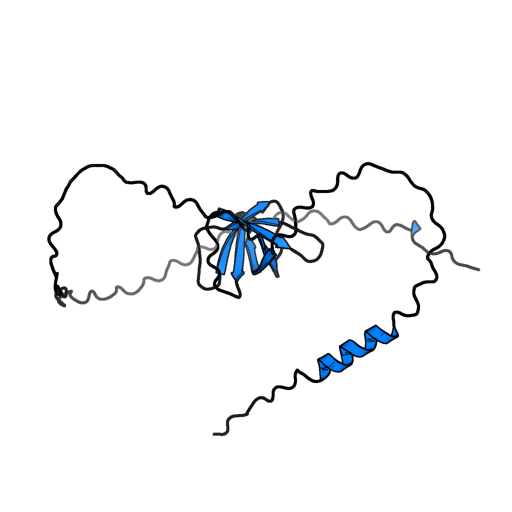0 97.00 108 TYR A N 1
ATOM 813 C CA . TYR A 1 108 ? 3.015 3.308 -8.116 1.00 97.00 108 TYR A CA 1
ATOM 814 C C . TYR A 1 108 ? 2.176 2.060 -8.343 1.00 97.00 108 TYR A C 1
ATOM 816 O O . TYR A 1 108 ? 1.721 1.793 -9.463 1.00 97.00 108 TYR A O 1
ATOM 824 N N . ILE A 1 109 ? 1.938 1.332 -7.259 1.00 97.00 109 ILE A N 1
ATOM 825 C CA . ILE A 1 109 ? 0.948 0.259 -7.196 1.00 97.00 109 ILE A CA 1
ATOM 826 C C . ILE A 1 109 ? -0.120 0.633 -6.176 1.00 97.00 109 ILE A C 1
ATOM 828 O O . ILE A 1 109 ? 0.149 1.362 -5.218 1.00 97.00 109 ILE A O 1
ATOM 832 N N . THR A 1 110 ? -1.326 0.127 -6.385 1.00 97.44 110 THR A N 1
ATOM 833 C CA . THR A 1 110 ? -2.406 0.244 -5.407 1.00 97.44 110 THR A CA 1
ATOM 834 C C . THR A 1 110 ? -2.594 -1.083 -4.678 1.00 97.44 110 THR A C 1
ATOM 836 O O . THR A 1 110 ? -2.223 -2.156 -5.173 1.00 97.44 110 THR A O 1
ATOM 839 N N . ALA A 1 111 ? -3.081 -1.002 -3.447 1.00 97.94 111 ALA A N 1
ATOM 840 C CA . ALA A 1 111 ? -3.434 -2.167 -2.656 1.00 97.94 111 ALA A CA 1
ATOM 841 C C . ALA A 1 111 ? -4.605 -1.839 -1.732 1.00 97.94 111 ALA A C 1
ATOM 843 O O . ALA A 1 111 ? -4.676 -0.736 -1.187 1.00 97.94 111 ALA A O 1
ATOM 844 N N . ASP A 1 112 ? -5.476 -2.816 -1.528 1.00 98.06 112 ASP A N 1
ATOM 845 C CA . ASP A 1 112 ? -6.610 -2.720 -0.620 1.00 98.06 112 ASP A CA 1
ATOM 846 C C . ASP A 1 112 ? -6.175 -3.090 0.799 1.00 98.06 112 ASP A C 1
ATOM 848 O O . ASP A 1 112 ? -5.383 -4.015 1.003 1.00 98.06 112 ASP A O 1
ATOM 852 N N . ILE A 1 113 ? -6.701 -2.389 1.795 1.00 97.81 113 ILE A N 1
ATOM 853 C CA . ILE A 1 113 ? -6.444 -2.643 3.210 1.00 97.81 113 ILE A CA 1
ATOM 854 C C . ILE A 1 113 ? -7.328 -3.810 3.647 1.00 97.81 113 ILE A C 1
ATOM 856 O O . ILE A 1 113 ? -8.551 -3.694 3.675 1.00 97.81 113 ILE A O 1
ATOM 860 N N . THR A 1 114 ? -6.716 -4.940 4.007 1.00 97.44 114 THR A N 1
ATOM 861 C CA . THR A 1 114 ? -7.459 -6.103 4.517 1.00 97.44 114 THR A CA 1
ATOM 862 C C . THR A 1 114 ? -7.488 -6.137 6.041 1.00 97.44 114 THR A C 1
ATOM 864 O O . THR A 1 114 ? -8.495 -6.519 6.627 1.00 97.44 114 THR A O 1
ATOM 867 N N . GLU A 1 115 ? -6.385 -5.762 6.700 1.00 96.56 115 GLU A N 1
ATOM 868 C CA . GLU A 1 115 ? -6.282 -5.741 8.164 1.00 96.56 115 GLU A CA 1
ATOM 869 C C . GLU A 1 115 ? -5.341 -4.624 8.638 1.00 96.56 115 GLU A C 1
ATOM 871 O O . GLU A 1 115 ? -4.290 -4.404 8.037 1.00 96.56 115 GLU A O 1
ATOM 876 N N . GLY A 1 116 ? -5.659 -3.996 9.773 1.00 95.81 116 GLY A N 1
ATOM 877 C CA . GLY A 1 116 ? -4.823 -2.973 10.408 1.00 95.81 116 GLY A CA 1
ATOM 878 C C . GLY A 1 116 ? -4.998 -1.568 9.824 1.00 95.81 116 GLY A C 1
ATOM 879 O O . GLY A 1 116 ? -5.804 -1.339 8.929 1.00 95.81 116 GLY A O 1
ATOM 880 N N . THR A 1 117 ? -4.244 -0.613 10.366 1.00 96.38 117 THR A N 1
ATOM 881 C CA . THR A 1 117 ? -4.291 0.802 9.968 1.00 96.38 117 THR A CA 1
ATOM 882 C C . THR A 1 117 ? -2.921 1.221 9.435 1.00 96.38 117 THR A C 1
ATOM 884 O O . THR A 1 117 ? -2.041 1.549 10.241 1.00 96.38 117 THR A O 1
ATOM 887 N N . PRO A 1 118 ? -2.689 1.158 8.111 1.00 97.06 118 PRO A N 1
ATOM 888 C CA . PRO A 1 118 ? -1.417 1.583 7.542 1.00 97.06 118 PRO A CA 1
ATOM 889 C C . PRO A 1 118 ? -1.214 3.084 7.755 1.00 97.06 118 PRO A C 1
ATOM 891 O O . PRO A 1 118 ? -2.167 3.863 7.694 1.00 97.06 118 PRO A O 1
ATOM 894 N N . GLN A 1 119 ? 0.031 3.485 7.991 1.00 97.00 119 GLN A N 1
ATOM 895 C CA . GLN A 1 119 ? 0.406 4.889 8.104 1.00 97.00 119 GLN A CA 1
ATOM 896 C C . GLN A 1 119 ? 1.197 5.351 6.882 1.00 97.00 119 GLN A C 1
ATOM 898 O O . GLN A 1 119 ? 1.790 4.568 6.135 1.00 97.00 119 GLN A O 1
ATOM 903 N N . LEU A 1 120 ? 1.176 6.664 6.667 1.00 96.75 120 LEU A N 1
ATOM 904 C CA . LEU A 1 120 ? 1.975 7.311 5.637 1.00 96.75 120 LEU A CA 1
ATOM 905 C C . LEU A 1 120 ? 3.461 7.074 5.953 1.00 96.75 120 LEU A C 1
ATOM 907 O O . LEU A 1 120 ? 3.877 7.198 7.103 1.00 96.75 120 LEU A O 1
ATOM 911 N N . HIS A 1 121 ? 4.243 6.725 4.935 1.00 97.00 121 HIS A N 1
ATOM 912 C CA . HIS A 1 121 ? 5.651 6.336 5.030 1.00 97.00 121 HIS A CA 1
ATOM 913 C C . HIS A 1 121 ? 5.956 4.976 5.677 1.00 97.00 121 HIS A C 1
ATOM 915 O O . HIS A 1 121 ? 7.129 4.664 5.898 1.00 97.00 121 HIS A O 1
ATOM 921 N N . ASP A 1 122 ? 4.956 4.121 5.907 1.00 97.12 122 ASP A N 1
ATOM 922 C CA . ASP A 1 122 ? 5.226 2.733 6.294 1.00 97.12 122 ASP A CA 1
ATOM 923 C C . ASP A 1 122 ? 5.970 1.976 5.181 1.00 97.12 122 ASP A C 1
ATOM 925 O O . ASP A 1 122 ? 5.717 2.159 3.983 1.00 97.12 122 ASP A O 1
ATOM 929 N N . LEU A 1 123 ? 6.876 1.080 5.586 1.00 96.56 123 LEU A N 1
ATOM 930 C CA . LEU A 1 123 ? 7.585 0.198 4.663 1.00 96.56 123 LEU A CA 1
ATOM 931 C C . LEU A 1 123 ? 6.688 -0.962 4.248 1.00 96.56 123 LEU A C 1
ATOM 933 O O . LEU A 1 123 ? 6.023 -1.572 5.084 1.00 96.56 123 LEU A O 1
ATOM 937 N N . VAL A 1 124 ? 6.718 -1.319 2.969 1.00 96.25 124 VAL A N 1
ATOM 938 C CA . VAL A 1 124 ? 5.942 -2.438 2.428 1.00 96.25 124 VAL A CA 1
ATOM 939 C C . VAL A 1 124 ? 6.859 -3.621 2.143 1.00 96.25 124 VAL A C 1
ATOM 941 O O . VAL A 1 124 ? 7.814 -3.510 1.371 1.00 96.25 124 VAL A O 1
ATOM 944 N N . LEU A 1 125 ? 6.543 -4.772 2.736 1.00 94.50 125 LEU A N 1
ATOM 945 C CA . LEU A 1 125 ? 7.293 -6.014 2.604 1.00 94.50 125 LEU A CA 1
ATOM 946 C C . LEU A 1 125 ? 6.496 -7.062 1.825 1.00 94.50 125 LEU A C 1
ATOM 948 O O . LEU A 1 125 ? 5.356 -7.400 2.157 1.00 94.50 125 LEU A O 1
ATOM 952 N N . TYR A 1 126 ? 7.155 -7.630 0.821 1.00 92.00 126 TYR A N 1
ATOM 953 C CA . TYR A 1 126 ? 6.710 -8.793 0.071 1.00 92.00 126 TYR A CA 1
ATOM 954 C C . TYR A 1 126 ? 7.268 -10.065 0.693 1.00 92.00 126 TYR A C 1
ATOM 956 O O . TYR A 1 126 ? 8.485 -10.205 0.826 1.00 92.00 126 TYR A O 1
ATOM 964 N N . LYS A 1 127 ? 6.404 -11.027 1.016 1.00 87.06 127 LYS A N 1
ATOM 965 C CA . LYS A 1 127 ? 6.851 -12.373 1.383 1.00 87.06 127 LYS A CA 1
ATOM 966 C C . LYS A 1 127 ? 6.979 -13.199 0.111 1.00 87.06 127 LYS A C 1
ATOM 968 O O . LYS A 1 127 ? 5.976 -13.662 -0.424 1.00 87.06 127 LYS A O 1
ATOM 973 N N . VAL A 1 128 ? 8.206 -13.414 -0.360 1.00 75.62 128 VAL A N 1
ATOM 974 C CA . VAL A 1 128 ? 8.442 -14.390 -1.429 1.00 75.62 128 VAL A CA 1
ATOM 975 C C . VAL A 1 128 ? 8.173 -15.768 -0.834 1.00 75.62 128 VAL A C 1
ATOM 977 O O . VAL A 1 128 ? 8.853 -16.172 0.105 1.00 75.62 128 VAL A O 1
ATOM 980 N N . VAL A 1 129 ? 7.163 -16.482 -1.326 1.00 71.75 129 VAL A N 1
ATOM 981 C CA . VAL A 1 129 ? 6.969 -17.898 -0.998 1.00 71.75 129 VAL A CA 1
ATOM 982 C C . VAL A 1 129 ? 7.839 -18.702 -1.962 1.00 71.75 129 VAL A C 1
ATOM 984 O O . VAL A 1 129 ? 7.481 -18.824 -3.132 1.00 71.75 129 VAL A O 1
ATOM 987 N N . PRO A 1 130 ? 9.000 -19.227 -1.530 1.00 58.31 130 PRO A N 1
ATOM 988 C CA . PRO A 1 130 ? 9.820 -20.041 -2.409 1.00 58.31 130 PRO A CA 1
ATOM 989 C C . PRO A 1 130 ? 9.125 -21.397 -2.550 1.00 58.31 130 PRO A C 1
ATOM 991 O O . PRO A 1 130 ? 9.052 -22.155 -1.584 1.00 58.31 130 PRO A O 1
ATOM 994 N N . GLY A 1 131 ? 8.573 -21.681 -3.729 1.00 59.12 131 GLY A N 1
ATOM 995 C CA . GLY A 1 131 ? 8.009 -22.995 -4.058 1.00 59.12 131 GLY A CA 1
ATOM 996 C C . GLY A 1 131 ? 6.576 -22.994 -4.580 1.00 59.12 131 GLY A C 1
ATOM 997 O O . GLY A 1 131 ? 6.120 -24.033 -5.044 1.00 59.12 131 GLY A O 1
ATOM 998 N N . GLU A 1 132 ? 5.880 -21.858 -4.577 1.00 50.66 132 GLU A N 1
ATOM 999 C CA . GLU A 1 132 ? 4.596 -21.746 -5.271 1.00 50.66 132 GLU A CA 1
ATOM 1000 C C . GLU A 1 132 ? 4.869 -21.328 -6.719 1.00 50.66 132 GLU A C 1
ATOM 1002 O O . GLU A 1 132 ? 4.792 -20.161 -7.094 1.00 50.66 132 GLU A O 1
ATOM 1007 N N . VAL A 1 133 ? 5.301 -22.299 -7.530 1.00 52.19 133 VAL A N 1
ATOM 1008 C CA . VAL A 1 133 ? 5.214 -22.180 -8.987 1.00 52.19 133 VAL A CA 1
ATOM 1009 C C . VAL A 1 133 ? 3.728 -21.988 -9.274 1.00 52.19 133 VAL A C 1
ATOM 1011 O O . VAL A 1 133 ? 2.960 -22.901 -8.959 1.00 52.19 133 VAL A O 1
ATOM 1014 N N . PRO A 1 134 ? 3.290 -20.830 -9.802 1.00 55.44 134 PRO A N 1
ATOM 1015 C CA . PRO A 1 134 ? 1.893 -20.644 -10.138 1.00 55.44 134 PRO A CA 1
ATOM 1016 C C . PRO A 1 134 ? 1.549 -21.755 -11.117 1.00 55.44 134 PRO A C 1
ATOM 1018 O O . PRO A 1 134 ? 2.160 -21.841 -12.188 1.00 55.44 134 PRO A O 1
ATOM 1021 N N . ALA A 1 135 ? 0.622 -22.637 -10.737 1.00 58.22 135 ALA A N 1
ATOM 1022 C CA . ALA A 1 135 ? -0.011 -23.495 -11.716 1.00 58.22 135 ALA A CA 1
ATOM 1023 C C . ALA A 1 135 ? -0.470 -22.551 -12.838 1.00 58.22 135 ALA A C 1
ATOM 1025 O O . ALA A 1 135 ? -1.114 -21.539 -12.526 1.00 58.22 135 ALA A O 1
ATOM 1026 N N . PRO A 1 136 ? -0.047 -22.781 -14.096 1.00 59.41 136 PRO A N 1
ATOM 1027 C CA . PRO A 1 136 ? -0.420 -21.907 -15.193 1.00 59.41 136 PRO A CA 1
ATOM 1028 C C . PRO A 1 136 ? -1.936 -21.718 -15.123 1.00 59.41 136 PRO A C 1
ATOM 1030 O O . PRO A 1 136 ? -2.639 -22.694 -14.831 1.00 59.41 136 PRO A O 1
ATOM 1033 N N . PRO A 1 137 ? -2.434 -20.480 -15.292 1.00 61.16 137 PRO A N 1
ATOM 1034 C CA . PRO A 1 137 ? -3.861 -20.220 -15.194 1.00 61.16 137 PRO A CA 1
ATOM 1035 C C . PRO A 1 137 ? -4.588 -21.261 -16.048 1.00 61.16 137 PRO A C 1
ATOM 1037 O O . PRO A 1 137 ? -4.096 -21.559 -17.144 1.00 61.16 137 PRO A O 1
ATOM 1040 N N . PRO A 1 138 ? -5.707 -21.849 -15.578 1.00 53.28 138 PRO A N 1
ATOM 1041 C CA . PRO A 1 138 ? -6.539 -22.640 -16.459 1.00 53.28 138 PRO A CA 1
ATOM 1042 C C . PRO A 1 138 ? -6.867 -21.720 -17.626 1.00 53.28 138 PRO A C 1
ATOM 1044 O O . PRO A 1 138 ? -7.560 -20.717 -17.473 1.00 53.28 138 PRO A O 1
ATOM 1047 N N . VAL A 1 139 ? -6.266 -22.008 -18.777 1.00 50.34 139 VAL A N 1
ATOM 1048 C CA . VAL A 1 139 ? -6.690 -21.453 -20.046 1.00 50.34 139 VAL A CA 1
ATOM 1049 C C . VAL A 1 139 ? -8.157 -21.819 -20.121 1.00 50.34 139 VAL A C 1
ATOM 1051 O O . VAL A 1 139 ? -8.492 -22.980 -20.361 1.00 50.34 139 VAL A O 1
ATOM 1054 N N . THR A 1 140 ? -9.028 -20.847 -19.848 1.00 45.03 1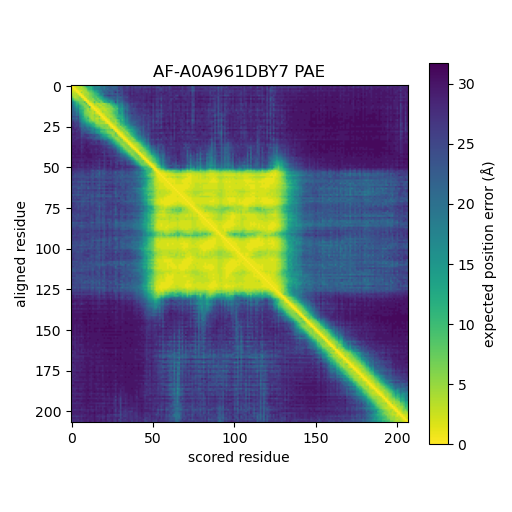40 THR A N 1
ATOM 1055 C CA . THR A 1 140 ? -10.432 -20.901 -20.227 1.00 45.03 140 THR A CA 1
ATOM 1056 C C . THR A 1 140 ? -10.419 -20.950 -21.744 1.00 45.03 140 THR A C 1
ATOM 1058 O O . THR A 1 140 ? -10.507 -19.948 -22.447 1.00 45.03 140 THR A O 1
ATOM 1061 N N . THR A 1 141 ? -10.178 -22.150 -22.251 1.00 47.91 141 THR A N 1
ATOM 1062 C CA . THR A 1 141 ? -10.480 -22.559 -23.599 1.00 47.91 141 THR A CA 1
ATOM 1063 C C . THR A 1 141 ? -11.989 -22.478 -23.643 1.00 47.91 141 THR A C 1
ATOM 1065 O O . THR A 1 141 ? -12.699 -23.382 -23.211 1.00 47.91 141 THR A O 1
ATOM 1068 N N . THR A 1 142 ? -12.487 -21.330 -24.094 1.00 46.03 142 THR A N 1
ATOM 1069 C CA . THR A 1 142 ? -13.837 -21.212 -24.624 1.00 46.03 142 THR A CA 1
ATOM 1070 C C . THR A 1 142 ? -13.893 -22.154 -25.822 1.00 46.03 142 THR A C 1
ATOM 1072 O O . THR A 1 142 ? -13.638 -21.776 -26.961 1.00 46.03 142 THR A O 1
ATOM 1075 N N . ALA A 1 143 ? -14.132 -23.429 -25.532 1.00 52.66 143 ALA A N 1
ATOM 1076 C CA . ALA A 1 143 ? -14.482 -24.445 -26.493 1.00 52.66 143 ALA A CA 1
ATOM 1077 C C . ALA A 1 143 ? -15.904 -24.130 -26.961 1.00 52.66 143 ALA A C 1
ATOM 1079 O O 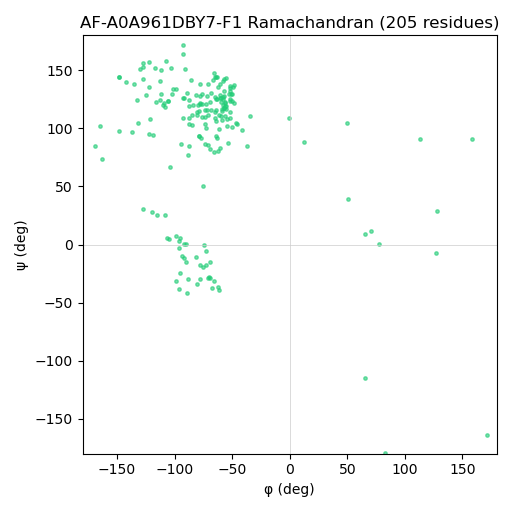. ALA A 1 143 ? -16.886 -24.631 -26.423 1.00 52.66 143 ALA A O 1
ATOM 1080 N N . SER A 1 144 ? -16.007 -23.257 -27.956 1.00 50.16 144 SER A N 1
ATOM 1081 C CA . SER A 1 144 ? -17.093 -23.322 -28.920 1.00 50.16 144 SER A CA 1
ATOM 1082 C C . SER A 1 144 ? -16.435 -23.486 -30.277 1.00 50.16 144 SER A C 1
ATOM 1084 O O . SER A 1 144 ? -15.713 -22.608 -30.750 1.00 50.16 144 SER A O 1
ATOM 1086 N N . GLY A 1 145 ? -16.562 -24.697 -30.811 1.00 53.19 145 GLY A N 1
ATOM 1087 C CA . GLY A 1 145 ? -15.854 -25.147 -31.992 1.00 53.19 145 GLY A CA 1
ATOM 1088 C C . GLY A 1 145 ? -16.160 -24.294 -33.216 1.00 53.19 145 GLY A C 1
ATOM 1089 O O . GLY A 1 145 ? -17.304 -24.168 -33.635 1.00 53.19 145 GLY A O 1
ATOM 1090 N N . ALA A 1 146 ? -15.098 -23.799 -33.837 1.00 48.12 146 ALA A N 1
ATOM 1091 C CA . ALA A 1 146 ? -15.034 -23.583 -35.271 1.00 48.12 146 ALA A CA 1
ATOM 1092 C C . ALA A 1 146 ? -13.578 -23.805 -35.682 1.00 48.12 146 ALA A C 1
ATOM 1094 O O . ALA A 1 146 ? -12.712 -22.955 -35.495 1.00 48.12 146 ALA A O 1
ATOM 1095 N N . VAL A 1 147 ? -13.301 -25.013 -36.170 1.00 50.47 147 VAL A N 1
ATOM 1096 C CA . VAL A 1 147 ? -12.039 -25.361 -36.819 1.00 50.47 147 VAL A CA 1
ATOM 1097 C C . VAL A 1 147 ? -11.952 -24.514 -38.086 1.00 50.47 147 VAL A C 1
ATOM 1099 O O . VAL A 1 147 ? -12.669 -24.778 -39.047 1.00 50.47 147 VAL A O 1
ATOM 1102 N N . VAL A 1 148 ? -11.102 -23.488 -38.086 1.00 57.69 148 VAL A N 1
ATOM 1103 C CA . VAL A 1 148 ? -10.714 -22.784 -39.313 1.00 57.69 148 VAL A CA 1
ATOM 1104 C C . VAL A 1 148 ? -9.248 -23.131 -39.589 1.00 57.69 148 VAL A C 1
ATOM 1106 O O . VAL A 1 148 ? -8.402 -22.902 -38.722 1.00 57.69 148 VAL A O 1
ATOM 1109 N N . PRO A 1 149 ? -8.932 -23.748 -40.741 1.00 56.97 149 PRO A N 1
ATOM 1110 C CA . PRO A 1 149 ? -7.573 -24.150 -41.073 1.00 56.97 149 PRO A CA 1
ATOM 1111 C C . PRO A 1 149 ? -6.659 -22.935 -41.271 1.00 56.97 149 PRO A C 1
ATOM 1113 O O . PRO A 1 149 ? -7.054 -21.921 -41.846 1.00 56.97 149 PRO A O 1
ATOM 1116 N N . LEU A 1 150 ? -5.415 -23.071 -40.802 1.00 54.84 150 LEU A N 1
ATOM 1117 C CA . LEU A 1 150 ? -4.334 -22.118 -41.018 1.00 54.84 150 LEU A CA 1
ATOM 1118 C C . LEU A 1 150 ? -4.033 -21.971 -42.515 1.00 54.84 150 LEU A C 1
ATOM 1120 O O . LEU A 1 150 ? -3.428 -22.853 -43.123 1.00 54.84 150 LEU A O 1
ATOM 1124 N N . THR A 1 151 ? -4.348 -20.808 -43.072 1.00 60.06 151 THR A N 1
ATOM 1125 C CA . THR A 1 151 ? -3.607 -20.240 -44.203 1.00 60.06 151 THR A CA 1
ATOM 1126 C C . THR A 1 151 ? -2.824 -19.027 -43.704 1.00 60.06 151 THR A C 1
ATOM 1128 O O . THR A 1 151 ? -3.440 -18.099 -43.174 1.00 60.06 151 THR A O 1
ATOM 1131 N N . PRO A 1 152 ? -1.488 -18.996 -43.850 1.00 60.50 152 PRO A N 1
ATOM 1132 C CA . PRO A 1 152 ? -0.694 -17.819 -43.534 1.00 60.50 152 PRO A CA 1
ATOM 1133 C C . PRO A 1 152 ? -0.933 -16.768 -44.620 1.00 60.50 152 PRO A C 1
ATOM 1135 O O . PRO A 1 152 ? -0.383 -16.848 -45.716 1.00 60.50 152 PRO A O 1
ATOM 1138 N N . ILE A 1 153 ? -1.784 -15.788 -44.329 1.00 53.78 153 ILE A N 1
ATOM 1139 C CA . ILE A 1 153 ? -1.931 -14.602 -45.168 1.00 53.78 153 ILE A CA 1
ATOM 1140 C C . ILE A 1 153 ? -0.979 -13.551 -44.602 1.00 53.78 153 ILE A C 1
ATOM 1142 O O . ILE A 1 153 ? -1.197 -13.009 -43.520 1.00 53.78 153 ILE A O 1
ATOM 1146 N N . MET A 1 154 ? 0.098 -13.276 -45.339 1.00 53.81 154 MET A N 1
ATOM 1147 C CA . MET A 1 154 ? 0.854 -12.035 -45.203 1.00 53.81 154 MET A CA 1
ATOM 1148 C C . MET A 1 154 ? -0.082 -10.884 -45.583 1.00 53.81 154 MET A C 1
ATOM 1150 O O . MET A 1 154 ? -0.213 -10.544 -46.756 1.00 53.81 154 MET A O 1
ATOM 1154 N N . GLN A 1 155 ? -0.786 -10.313 -44.608 1.00 53.06 155 GLN A N 1
ATOM 1155 C CA . GLN A 1 155 ? -1.517 -9.068 -44.816 1.00 53.06 155 GLN A CA 1
ATOM 1156 C C . GLN A 1 155 ? -0.511 -7.923 -44.744 1.00 53.06 155 GLN A C 1
ATOM 1158 O O . GLN A 1 155 ? -0.153 -7.436 -43.674 1.00 53.06 155 GLN A O 1
ATOM 1163 N N . ALA A 1 156 ? -0.010 -7.561 -45.922 1.00 56.00 156 ALA A N 1
ATOM 1164 C CA . ALA A 1 156 ? 0.660 -6.300 -46.155 1.00 56.00 156 ALA A CA 1
ATOM 1165 C C . ALA A 1 156 ? -0.279 -5.147 -45.773 1.00 56.00 156 ALA A C 1
ATOM 1167 O O . ALA A 1 156 ? -1.450 -5.154 -46.154 1.00 56.00 156 ALA A O 1
ATOM 1168 N N . ASP A 1 157 ? 0.266 -4.206 -45.003 1.00 55.50 157 ASP A N 1
ATOM 1169 C CA . ASP A 1 157 ? -0.052 -2.777 -44.997 1.00 55.50 157 ASP A CA 1
ATOM 1170 C C . ASP A 1 157 ? -1.319 -2.382 -45.774 1.00 55.50 157 ASP A C 1
ATOM 1172 O O . ASP A 1 157 ? -1.275 -2.003 -46.945 1.00 55.50 157 ASP A O 1
ATOM 1176 N N . VAL A 1 158 ? -2.467 -2.416 -45.097 1.00 54.62 158 VAL A N 1
ATOM 1177 C CA . VAL A 1 158 ? -3.591 -1.559 -45.478 1.00 54.62 158 VAL A CA 1
ATOM 1178 C C . VAL A 1 158 ? -3.475 -0.312 -44.618 1.00 54.62 158 VAL A C 1
ATOM 1180 O O . VAL A 1 158 ? -4.022 -0.226 -43.520 1.00 54.62 158 VAL A O 1
ATOM 1183 N N . ILE A 1 159 ? -2.693 0.637 -45.125 1.00 63.00 159 ILE A N 1
ATOM 1184 C CA . ILE A 1 159 ? -2.669 2.021 -44.665 1.00 63.00 159 ILE A CA 1
ATOM 1185 C C . ILE A 1 159 ? -4.108 2.545 -44.819 1.00 63.00 159 ILE A C 1
ATOM 1187 O O . ILE A 1 159 ? -4.618 2.556 -45.944 1.00 63.00 159 ILE A O 1
ATOM 1191 N N . PRO A 1 160 ? -4.809 2.930 -43.738 1.00 67.75 160 PRO A N 1
ATOM 1192 C CA . PRO A 1 160 ? -6.125 3.535 -43.877 1.00 67.75 160 PRO A CA 1
ATOM 1193 C C . PRO A 1 160 ? -6.002 4.830 -44.701 1.00 67.75 160 PRO A C 1
ATOM 1195 O O . PRO A 1 160 ? -5.043 5.581 -44.503 1.00 67.75 160 PRO A O 1
ATOM 1198 N N . PRO A 1 161 ? -6.937 5.101 -45.631 1.00 63.84 161 PRO A N 1
ATOM 1199 C CA . PRO A 1 161 ? -6.896 6.299 -46.458 1.00 63.84 161 PRO A CA 1
ATOM 1200 C C . PRO A 1 161 ? -6.900 7.546 -45.573 1.00 63.84 161 PRO A C 1
ATOM 1202 O O . PRO A 1 161 ? -7.765 7.732 -44.715 1.00 63.84 161 PRO A O 1
ATOM 1205 N N . LEU A 1 162 ? -5.896 8.390 -45.794 1.00 60.19 162 LEU A N 1
ATOM 1206 C CA . LEU A 1 162 ? -5.638 9.653 -45.111 1.00 60.19 162 LEU A CA 1
ATOM 1207 C C . LEU A 1 162 ? -6.606 10.749 -45.605 1.00 60.19 162 LEU A C 1
ATOM 1209 O O . LEU A 1 162 ? -6.174 11.825 -45.992 1.00 60.19 162 LEU A O 1
ATOM 1213 N N . ASP A 1 163 ? -7.908 10.461 -45.622 1.00 62.12 163 ASP A N 1
ATOM 1214 C CA . ASP A 1 163 ? -8.972 11.357 -46.111 1.00 62.12 163 ASP A CA 1
ATOM 1215 C C . ASP A 1 163 ? -10.086 11.537 -45.066 1.00 62.12 163 ASP A C 1
ATOM 1217 O O . ASP A 1 163 ? -11.257 11.748 -45.384 1.00 62.12 163 ASP A O 1
ATOM 1221 N N . ALA A 1 164 ? -9.742 11.462 -43.778 1.00 64.31 164 ALA A N 1
ATOM 1222 C CA . ALA A 1 164 ? -10.640 11.961 -42.748 1.00 64.31 164 ALA A CA 1
ATOM 1223 C C . ALA A 1 164 ? -10.601 13.502 -42.792 1.00 64.31 164 ALA A C 1
ATOM 1225 O O . ALA A 1 164 ? -9.540 14.077 -42.526 1.00 64.31 164 ALA A O 1
ATOM 1226 N N . PRO A 1 165 ? -11.711 14.196 -43.117 1.00 70.62 165 PRO A N 1
ATOM 1227 C CA . PRO A 1 165 ? -11.753 15.646 -43.011 1.00 70.62 165 PRO A CA 1
ATOM 1228 C C . PRO A 1 165 ? -11.420 16.015 -41.568 1.00 70.62 165 PRO A C 1
ATOM 1230 O O . PRO A 1 165 ? -12.020 15.475 -40.637 1.00 70.62 165 PRO A O 1
ATOM 1233 N N . PHE A 1 166 ? -10.450 16.916 -41.394 1.00 61.69 166 PHE A N 1
ATOM 1234 C CA . PHE A 1 166 ? -10.162 17.555 -40.116 1.00 61.69 166 PHE A CA 1
ATOM 1235 C C . PHE A 1 166 ? -11.487 18.021 -39.518 1.00 61.69 166 PHE A C 1
ATOM 1237 O O . PHE A 1 166 ? -12.065 19.002 -39.984 1.00 61.69 166 PHE A O 1
ATOM 1244 N N . GLN A 1 167 ? -11.997 17.308 -38.514 1.00 72.62 167 GLN A N 1
ATOM 1245 C CA . GLN A 1 167 ? -13.094 17.840 -37.730 1.00 72.62 167 GLN A CA 1
ATOM 1246 C C . GLN A 1 167 ? -12.486 18.955 -36.884 1.00 72.62 167 GLN A C 1
ATOM 1248 O O . GLN A 1 167 ? -11.592 18.669 -36.080 1.00 72.62 167 GLN A O 1
ATOM 1253 N N . PRO A 1 168 ? -12.884 20.225 -37.083 1.00 75.44 168 PRO A N 1
ATOM 1254 C CA . PRO A 1 168 ? -12.447 21.291 -36.203 1.00 75.44 168 PRO A CA 1
ATOM 1255 C C . PRO A 1 168 ? -12.841 20.884 -34.787 1.00 75.44 168 PRO A C 1
ATOM 1257 O O . PRO A 1 168 ? -14.023 20.685 -34.502 1.00 75.44 168 PRO A O 1
ATOM 1260 N N . MET A 1 169 ? -11.840 20.693 -33.921 1.00 63.19 169 MET A N 1
ATOM 1261 C CA . MET A 1 169 ? -12.073 20.477 -32.499 1.00 63.19 169 MET A CA 1
ATOM 1262 C C . MET A 1 169 ? -12.974 21.614 -32.033 1.00 63.19 169 MET A C 1
ATOM 1264 O O . MET A 1 169 ? -12.585 22.783 -32.094 1.00 63.19 169 MET A O 1
ATOM 1268 N N . ALA A 1 170 ? -14.199 21.273 -31.628 1.00 72.25 170 ALA A N 1
ATOM 1269 C CA . ALA A 1 170 ? -15.077 22.230 -30.987 1.00 72.25 170 ALA A CA 1
ATOM 1270 C C . ALA A 1 170 ? -14.289 22.870 -29.830 1.00 72.25 170 ALA A C 1
ATOM 1272 O O . ALA A 1 170 ? -13.581 22.144 -29.119 1.00 72.25 170 ALA A O 1
ATOM 1273 N N . PRO A 1 171 ? -14.358 24.201 -29.648 1.00 71.56 171 PRO A N 1
ATOM 1274 C CA . PRO A 1 171 ? -13.751 24.855 -28.501 1.00 71.56 171 PRO A CA 1
ATOM 1275 C C . PRO A 1 171 ? -14.173 24.094 -27.251 1.00 71.56 171 PRO A C 1
ATOM 1277 O O . PRO A 1 171 ? -15.371 23.907 -27.033 1.00 71.56 171 PRO A O 1
ATOM 1280 N N . ALA A 1 172 ? -13.198 23.595 -26.488 1.00 62.16 172 ALA A N 1
ATOM 1281 C CA . ALA A 1 172 ? -13.464 22.895 -25.245 1.00 62.16 172 ALA A CA 1
ATOM 1282 C C . ALA A 1 172 ? -14.368 23.796 -24.399 1.00 62.16 172 ALA A C 1
ATOM 1284 O O . ALA A 1 172 ? -13.940 24.865 -23.957 1.00 62.16 172 ALA A O 1
ATOM 1285 N N . GLN A 1 173 ? -15.639 23.410 -24.251 1.00 73.00 173 GLN A N 1
ATOM 1286 C CA . GLN A 1 173 ? -16.544 24.129 -23.373 1.00 73.00 173 GLN A CA 1
ATOM 1287 C C . GLN A 1 173 ? -15.910 24.095 -21.979 1.00 73.00 173 GLN A C 1
ATOM 1289 O O . GLN A 1 173 ? -15.548 23.009 -21.514 1.00 73.00 173 GLN A O 1
ATOM 1294 N N . PRO A 1 174 ? -15.727 25.254 -21.323 1.00 71.44 174 PRO A N 1
ATOM 1295 C CA . PRO A 1 174 ? -15.280 25.293 -19.943 1.00 71.44 174 PRO A CA 1
ATOM 1296 C C . PRO A 1 174 ? -16.191 24.378 -19.133 1.00 71.44 174 PRO A C 1
ATOM 1298 O O . PRO A 1 174 ? -17.415 24.524 -19.185 1.00 71.44 174 PRO A O 1
ATOM 1301 N N . ALA A 1 175 ? -15.601 23.403 -18.441 1.00 69.19 175 ALA A N 1
ATOM 1302 C CA . ALA A 1 175 ? -16.355 22.550 -17.540 1.00 69.19 175 ALA A CA 1
ATOM 1303 C C . ALA A 1 175 ? -17.152 23.451 -16.578 1.00 69.19 175 ALA A C 1
ATOM 1305 O O . ALA A 1 175 ? -16.589 24.435 -16.082 1.00 69.19 175 ALA A O 1
ATOM 1306 N N . PRO A 1 176 ? -18.446 23.170 -16.341 1.00 72.75 176 PRO A N 1
ATOM 1307 C CA . PRO A 1 176 ? -19.245 23.961 -15.421 1.00 72.75 176 PRO A CA 1
ATOM 1308 C C . PRO A 1 176 ? -18.546 23.976 -14.065 1.00 72.75 176 PRO A C 1
ATOM 1310 O O . PRO A 1 176 ? -18.239 22.926 -13.497 1.00 72.75 176 PRO A O 1
ATOM 1313 N N . SER A 1 177 ? -18.248 25.180 -13.581 1.00 69.06 177 SER A N 1
ATOM 1314 C CA . SER A 1 177 ? -17.688 25.409 -12.257 1.00 69.06 177 SER A CA 1
ATOM 1315 C C . SER A 1 177 ? -18.537 24.650 -11.234 1.00 69.06 177 SER A C 1
ATOM 1317 O O . SER A 1 177 ? -19.763 24.796 -11.271 1.00 69.06 177 SER A O 1
ATOM 1319 N N . PRO A 1 178 ? -17.944 23.845 -10.335 1.00 71.12 178 PRO A N 1
ATOM 1320 C CA . PRO A 1 178 ? -18.714 23.188 -9.293 1.00 71.12 178 PRO A CA 1
ATOM 1321 C C . PRO A 1 178 ? -19.431 24.264 -8.477 1.00 71.12 178 PRO A C 1
ATOM 1323 O O . PRO A 1 178 ? -18.806 25.173 -7.928 1.00 71.12 178 PRO A O 1
ATOM 1326 N N . THR A 1 179 ? -20.759 24.184 -8.455 1.00 71.94 179 THR A N 1
ATOM 1327 C CA . THR A 1 179 ? -21.621 25.017 -7.623 1.00 71.94 179 THR A CA 1
ATOM 1328 C C . THR A 1 179 ? -21.103 24.946 -6.185 1.00 71.94 179 THR A C 1
ATOM 1330 O O . THR A 1 179 ? -20.884 23.835 -5.693 1.00 71.94 179 THR A O 1
ATOM 1333 N N . PRO A 1 180 ? -20.881 26.079 -5.494 1.00 69.12 180 PRO A N 1
ATOM 1334 C CA . PRO A 1 180 ? -20.489 26.057 -4.094 1.00 69.12 180 PRO A CA 1
ATOM 1335 C C . PRO A 1 180 ? -21.588 25.348 -3.303 1.00 69.12 180 PRO A C 1
ATOM 1337 O O . PRO A 1 180 ? -22.712 25.836 -3.193 1.00 69.12 180 PRO A O 1
ATOM 1340 N N . VAL A 1 181 ? -21.271 24.155 -2.803 1.00 75.94 181 VAL A N 1
ATOM 1341 C CA . VAL A 1 181 ? -22.144 23.427 -1.887 1.00 75.94 181 VAL A CA 1
ATOM 1342 C C . VAL A 1 181 ? -22.311 24.316 -0.649 1.00 75.94 181 VAL A C 1
ATOM 1344 O O . VAL A 1 181 ? -21.299 24.799 -0.129 1.00 75.94 181 VAL A O 1
ATOM 1347 N N . PRO A 1 182 ? -23.545 24.585 -0.184 1.00 71.44 182 PRO A N 1
ATOM 1348 C CA . PRO A 1 182 ? -23.762 25.350 1.034 1.00 71.44 182 PRO A CA 1
ATOM 1349 C C . PRO A 1 182 ? -23.007 24.670 2.172 1.00 71.44 182 PRO A C 1
ATOM 1351 O O . PRO A 1 182 ? -23.250 23.501 2.468 1.00 71.44 182 PRO A O 1
ATOM 1354 N N . VAL A 1 183 ? -22.063 25.393 2.773 1.00 68.12 183 VAL A N 1
ATOM 1355 C CA . VAL A 1 183 ? -21.322 24.947 3.953 1.00 68.12 183 VAL A CA 1
ATOM 1356 C C . VAL A 1 183 ? -22.346 24.738 5.062 1.00 68.12 183 VAL A C 1
ATOM 1358 O O . VAL A 1 183 ? -22.841 25.692 5.659 1.00 68.12 183 VAL A O 1
ATOM 1361 N N . GLN A 1 184 ? -22.731 23.483 5.280 1.00 76.88 184 GLN A N 1
ATOM 1362 C CA . GLN A 1 184 ? -23.620 23.114 6.367 1.00 76.88 184 GLN A CA 1
ATOM 1363 C C . GLN A 1 184 ? -22.874 23.415 7.680 1.00 76.88 184 GLN A C 1
ATOM 1365 O O . GLN A 1 184 ? -21.728 22.980 7.816 1.00 76.88 184 GLN A O 1
ATOM 1370 N N . PRO A 1 185 ? -23.458 24.183 8.621 1.00 68.38 185 PRO A N 1
ATOM 1371 C CA . PRO A 1 185 ? -22.805 24.523 9.879 1.00 68.38 185 PRO A CA 1
ATOM 1372 C C . PRO A 1 185 ? -22.395 23.244 10.603 1.00 68.38 185 PRO A C 1
ATOM 1374 O O . PRO A 1 185 ? -23.243 22.467 11.044 1.00 68.38 185 PRO A O 1
ATOM 1377 N N . GLN A 1 186 ? -21.089 23.002 10.668 1.00 76.81 186 GLN A N 1
ATOM 1378 C CA . GLN A 1 186 ? -20.533 21.859 11.369 1.00 76.81 186 GLN A CA 1
ATOM 1379 C C . GLN A 1 186 ? -20.884 22.016 12.860 1.00 76.81 186 GLN A C 1
ATOM 1381 O O . GLN A 1 186 ? -20.606 23.078 13.427 1.00 76.81 186 GLN A O 1
ATOM 1386 N N . PRO A 1 187 ? -21.532 21.020 13.495 1.00 74.81 187 PRO A N 1
ATOM 1387 C CA . PRO A 1 187 ? -21.841 21.062 14.918 1.00 74.81 187 PRO A CA 1
ATOM 1388 C C . PRO A 1 187 ? -20.570 21.353 15.711 1.00 74.81 187 PRO A C 1
ATOM 1390 O O . PRO A 1 187 ? -19.538 20.721 15.478 1.00 74.81 187 PRO A O 1
ATOM 1393 N N . ALA A 1 188 ? -20.643 22.336 16.609 1.00 75.31 188 ALA A N 1
ATOM 1394 C CA . ALA A 1 188 ? -19.521 22.714 17.453 1.00 75.31 188 ALA A CA 1
ATOM 1395 C C . ALA A 1 188 ? -18.963 21.466 18.165 1.00 75.31 188 ALA A C 1
ATOM 1397 O O . ALA A 1 188 ? -19.753 20.683 18.706 1.00 75.31 188 ALA A O 1
ATOM 1398 N N . PRO A 1 189 ? -17.634 21.248 18.156 1.00 77.56 189 PRO A N 1
ATOM 1399 C CA . PRO A 1 189 ? -17.042 20.151 18.901 1.00 77.56 189 PRO A CA 1
ATOM 1400 C C . PRO A 1 189 ? -17.407 20.289 20.389 1.00 77.56 189 PRO A C 1
ATOM 1402 O O . PRO A 1 189 ? -17.451 21.411 20.906 1.00 77.56 189 PRO A O 1
ATOM 1405 N N . PRO A 1 190 ? -17.711 19.175 21.077 1.00 79.25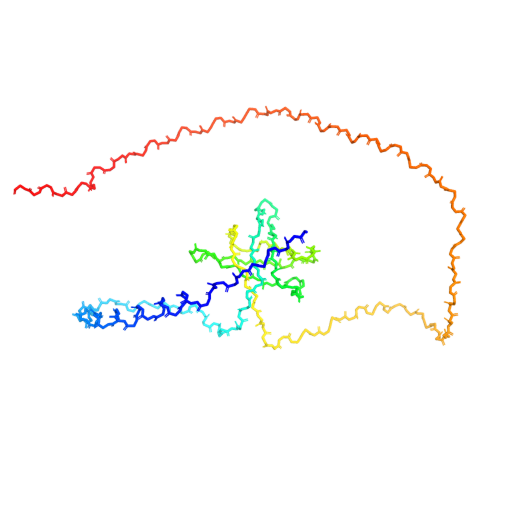 190 PRO A N 1
ATOM 1406 C CA . PRO A 1 190 ? -17.989 19.198 22.505 1.00 79.25 190 PRO A CA 1
ATOM 1407 C C . PRO A 1 190 ? -16.789 19.796 23.258 1.00 79.25 190 PRO A C 1
ATOM 1409 O O . PRO A 1 190 ? -15.649 19.548 22.858 1.00 79.25 190 PRO A O 1
ATOM 1412 N N . PRO A 1 191 ? -17.028 20.588 24.319 1.00 75.38 191 PRO A N 1
ATOM 1413 C CA . PRO A 1 191 ? -15.963 21.215 25.089 1.00 75.38 191 PRO A CA 1
ATOM 1414 C C . PRO A 1 191 ? -14.996 20.147 25.601 1.00 75.38 191 PRO A C 1
ATOM 1416 O O . PRO A 1 191 ? -15.390 19.197 26.280 1.00 75.38 191 PRO A O 1
ATOM 1419 N N . GLU A 1 192 ? -13.736 20.302 25.209 1.00 71.44 192 GLU A N 1
ATOM 1420 C CA . GLU A 1 192 ? -12.619 19.457 25.601 1.00 71.44 192 GLU A CA 1
ATOM 1421 C C . GLU A 1 192 ? -12.500 19.496 27.130 1.00 71.44 192 GLU A C 1
ATOM 1423 O O . GLU A 1 192 ? -12.331 20.560 27.728 1.00 71.44 192 GLU A O 1
ATOM 1428 N N . ALA A 1 193 ? -12.694 18.344 27.776 1.00 69.25 193 ALA A N 1
ATOM 1429 C CA . ALA A 1 193 ? -12.627 18.233 29.223 1.00 69.25 193 ALA A CA 1
ATOM 1430 C C . ALA A 1 193 ? -11.200 18.552 29.684 1.00 69.25 193 ALA A C 1
ATOM 1432 O O . ALA A 1 193 ? -10.250 17.847 29.344 1.00 69.25 193 ALA A O 1
ATOM 1433 N N . GLU A 1 194 ? -11.076 19.633 30.448 1.00 67.62 194 GLU A N 1
ATOM 1434 C CA . GLU A 1 194 ? -9.831 20.107 31.038 1.00 67.62 194 GLU A CA 1
ATOM 1435 C C . GLU A 1 194 ? -9.141 18.954 31.801 1.00 67.62 194 GLU A C 1
ATOM 1437 O O . GLU A 1 194 ? -9.774 18.307 32.647 1.00 67.62 194 GLU A O 1
ATOM 1442 N N . PRO A 1 195 ? -7.866 18.634 31.505 1.00 71.88 195 PRO A N 1
ATOM 1443 C CA . PRO A 1 195 ? -7.172 17.536 32.158 1.00 71.88 195 PRO A CA 1
ATOM 1444 C C . PRO A 1 195 ? -7.009 17.862 33.643 1.00 71.88 195 PRO A C 1
ATOM 1446 O O . PRO A 1 195 ? -6.226 18.726 34.031 1.00 71.88 195 PRO A O 1
ATOM 1449 N N . THR A 1 196 ? -7.765 17.152 34.481 1.00 73.00 196 THR A N 1
ATOM 1450 C CA . THR A 1 196 ? -7.659 17.226 35.939 1.00 73.00 196 THR A CA 1
ATOM 1451 C C . THR A 1 196 ? -6.233 16.854 36.339 1.00 73.00 196 THR A C 1
ATOM 1453 O O . THR A 1 196 ? -5.821 15.700 36.217 1.00 73.00 196 THR A O 1
ATOM 1456 N N . ALA A 1 197 ? -5.455 17.850 36.762 1.00 68.00 197 ALA A N 1
ATOM 1457 C CA . ALA A 1 197 ? -4.086 17.661 37.212 1.00 68.00 197 ALA A CA 1
ATOM 1458 C C . ALA A 1 197 ? -4.083 16.803 38.485 1.00 68.00 197 ALA A C 1
ATOM 1460 O O . ALA A 1 197 ? -4.587 17.223 39.522 1.00 68.00 197 ALA A O 1
ATOM 1461 N N . ASP A 1 198 ? -3.528 15.596 38.389 1.00 76.38 198 ASP A N 1
ATOM 1462 C CA . ASP A 1 198 ? -3.370 14.664 39.504 1.00 76.38 198 ASP A CA 1
ATOM 1463 C C . ASP A 1 198 ? -2.202 15.116 40.412 1.00 76.38 198 ASP A C 1
ATOM 1465 O O . ASP A 1 198 ? -1.036 15.045 39.997 1.00 76.38 198 ASP A O 1
ATOM 1469 N N . PRO A 1 199 ? -2.471 15.596 41.644 1.00 71.31 199 PRO A N 1
ATOM 1470 C CA . PRO A 1 199 ? -1.440 16.100 42.548 1.00 71.31 199 PRO A CA 1
ATOM 1471 C C . PRO A 1 199 ? -0.557 14.990 43.148 1.00 71.31 199 PRO A C 1
ATOM 1473 O O . PRO A 1 199 ? 0.435 15.300 43.811 1.00 71.31 199 PRO A O 1
ATOM 1476 N N . SER A 1 200 ? -0.844 13.705 42.907 1.00 75.94 200 SER A N 1
ATOM 1477 C CA . SER A 1 200 ? -0.052 12.590 43.450 1.00 75.94 200 SER A CA 1
ATOM 1478 C C . SER A 1 200 ? 1.306 12.369 42.766 1.00 75.94 200 SER A C 1
ATOM 1480 O O . SER A 1 200 ? 2.058 11.491 43.185 1.00 75.94 200 SER A O 1
ATOM 1482 N N . LYS A 1 201 ? 1.666 13.166 41.749 1.00 71.62 201 LYS A N 1
ATOM 1483 C CA . LYS A 1 201 ? 2.955 13.064 41.034 1.00 71.62 201 LYS A CA 1
ATOM 1484 C C . LYS A 1 201 ? 4.067 13.998 41.520 1.00 71.62 201 LYS A C 1
ATOM 1486 O O . LYS A 1 201 ? 5.132 14.024 40.901 1.00 71.62 201 LYS A O 1
ATOM 1491 N N . LEU A 1 202 ? 3.872 14.752 42.600 1.00 72.31 202 LEU A N 1
ATOM 1492 C CA . LEU A 1 202 ? 4.949 15.592 43.131 1.00 72.31 202 LEU A CA 1
ATOM 1493 C C . LEU A 1 202 ? 5.991 14.745 43.888 1.00 72.31 202 LEU A C 1
ATOM 1495 O O . LEU A 1 202 ? 5.618 13.945 44.749 1.00 72.31 202 LEU A O 1
ATOM 1499 N N . PRO A 1 203 ? 7.296 14.899 43.589 1.00 73.69 203 PRO A N 1
ATOM 1500 C CA . PRO A 1 203 ? 8.349 14.198 44.311 1.00 73.69 203 PRO A CA 1
ATOM 1501 C C . PRO A 1 203 ? 8.418 14.678 45.772 1.00 73.69 203 PRO A C 1
ATOM 1503 O O . PRO A 1 203 ? 8.154 15.852 46.048 1.00 73.69 203 PRO A O 1
ATOM 1506 N N . PRO A 1 204 ? 8.783 13.797 46.720 1.00 74.62 204 PRO A N 1
ATOM 1507 C CA . PRO A 1 204 ? 8.865 14.157 48.128 1.00 74.62 204 PRO A CA 1
ATOM 1508 C C . PRO A 1 204 ? 9.948 15.218 48.350 1.00 74.62 204 PRO A C 1
ATOM 1510 O O . PRO A 1 204 ? 11.109 15.039 47.982 1.00 74.62 204 PRO A O 1
ATOM 1513 N N . VAL A 1 205 ? 9.552 16.328 48.972 1.00 79.00 205 VAL A N 1
ATOM 1514 C CA . VAL A 1 205 ? 10.463 17.382 49.424 1.00 79.00 205 VAL A CA 1
ATOM 1515 C C . VAL A 1 205 ? 11.258 16.838 50.610 1.00 79.00 205 VAL A C 1
ATOM 1517 O O . VAL A 1 205 ? 10.697 16.602 51.679 1.00 79.00 205 VAL A O 1
ATOM 1520 N N . ILE A 1 206 ? 12.558 16.624 50.418 1.00 69.88 206 ILE A N 1
ATOM 1521 C CA . ILE A 1 206 ? 13.486 16.273 51.497 1.00 69.88 206 ILE A CA 1
ATOM 1522 C C . ILE A 1 206 ? 13.829 17.576 52.232 1.00 69.88 206 ILE A C 1
ATOM 1524 O O . ILE A 1 206 ? 14.309 18.522 51.606 1.00 69.88 206 ILE A O 1
ATOM 1528 N N . ARG A 1 207 ? 13.524 17.640 53.532 1.00 68.81 207 ARG A N 1
ATOM 1529 C CA . ARG A 1 207 ? 13.969 18.700 54.448 1.00 68.81 207 ARG A CA 1
ATOM 1530 C C . ARG A 1 207 ? 15.165 18.226 55.254 1.00 68.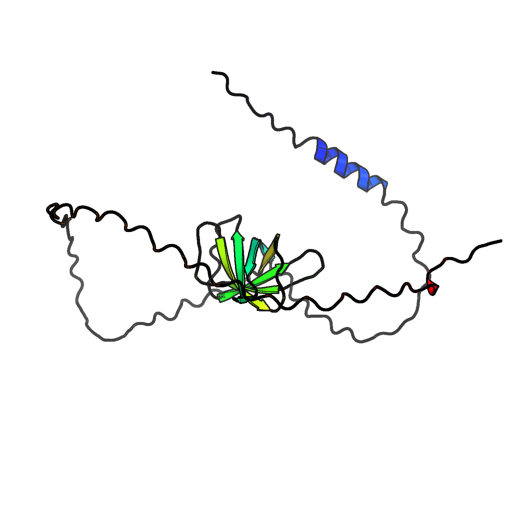81 207 ARG A C 1
ATOM 1532 O O . ARG A 1 207 ? 15.174 17.025 55.602 1.00 68.81 207 ARG A O 1
#

Sequence (207 aa):
MTVPMRINGGMRIIRIICILPLLGLSACTYLANKAAGLRSSSKKSPADNRIREAKVIGVIELVNPEQNYVLINCEQRLNIPVGTEIVTQGIGSSRAKLKVTPERKGNYITADITEGTPQLHDLVLYKVVPGEVPAPPPVTTTASGAVVPLTPIMQADVIPPLDAPFQPMAPAQPAPSPTPVPVQPQPAPPPEAEPTADPSKLPPVIR

pLDDT: mean 72.41, std 18.74, range [40.5, 98.06]

Nearest PDB structures (foldseek):
  5lqz-assembly1_F  TM=7.757E-01  e=3.358E-03  Ogataea angusta
  5ik2-assembly1_E  TM=7.322E-01  e=3.991E-03  Caldalkalibacillus thermarum TA2.A1
  5fl7-assembly1_D  TM=7.818E-01  e=1.685E-02  Yarrowia lipolytica
  8xcg-assembly1_Z  TM=6.047E-01  e=1.504E-01  Escherichia phage Lambda
  8iyk-assembly1_J  TM=5.286E-01  e=1.420E-01  Escherichia phage Lambda